Protein AF-A0A3P7CJC6-F1 (afdb_monomer_lite)

Structure (mmCIF, N/CA/C/O backbone):
data_AF-A0A3P7CJC6-F1
#
_entry.id   AF-A0A3P7CJC6-F1
#
loop_
_atom_site.group_PDB
_atom_site.id
_atom_site.type_symbol
_atom_site.label_atom_id
_atom_site.label_alt_id
_atom_site.label_comp_id
_atom_site.label_asym_id
_atom_site.label_entity_id
_atom_site.label_seq_id
_atom_site.pdbx_PDB_ins_code
_atom_site.Cartn_x
_atom_site.Cartn_y
_atom_site.Cartn_z
_atom_site.occupancy
_atom_site.B_iso_or_equiv
_atom_site.auth_seq_id
_atom_site.auth_comp_id
_atom_site.auth_asym_id
_atom_site.auth_atom_id
_atom_site.pdbx_PDB_model_num
ATOM 1 N N . MET A 1 1 ? 29.242 -14.869 0.333 1.00 46.78 1 MET A N 1
ATOM 2 C CA . MET A 1 1 ? 28.551 -15.709 1.346 1.00 46.78 1 MET A CA 1
ATOM 3 C C . MET A 1 1 ? 28.402 -15.031 2.707 1.00 46.78 1 MET A C 1
ATOM 5 O O . MET A 1 1 ? 27.298 -14.593 2.976 1.00 46.78 1 MET A O 1
ATOM 9 N N . ARG A 1 2 ? 29.434 -14.850 3.556 1.00 46.62 2 ARG A N 1
ATOM 10 C CA . ARG A 1 2 ? 29.226 -14.228 4.893 1.00 46.62 2 ARG A CA 1
ATOM 11 C C . ARG A 1 2 ? 28.837 -12.731 4.846 1.00 46.62 2 ARG A C 1
ATOM 13 O O . ARG A 1 2 ? 28.124 -12.279 5.728 1.00 46.62 2 ARG A O 1
ATOM 20 N N . ALA A 1 3 ? 29.267 -11.993 3.816 1.00 50.25 3 ALA A N 1
ATOM 21 C CA . ALA A 1 3 ? 28.930 -10.575 3.626 1.00 50.25 3 ALA A CA 1
ATOM 22 C C . ALA A 1 3 ? 27.508 -10.345 3.061 1.00 50.25 3 ALA A C 1
ATOM 24 O O . ALA A 1 3 ? 26.833 -9.400 3.472 1.00 50.25 3 ALA A O 1
ATOM 25 N N . ASP A 1 4 ? 27.035 -11.233 2.177 1.00 50.47 4 ASP A N 1
ATOM 26 C CA . ASP A 1 4 ? 25.698 -11.136 1.566 1.00 50.47 4 ASP A CA 1
ATOM 27 C C . ASP A 1 4 ? 24.590 -11.361 2.597 1.00 50.47 4 ASP A C 1
ATOM 29 O O . ASP A 1 4 ? 23.634 -10.593 2.653 1.00 50.47 4 ASP A O 1
ATOM 33 N N . GLU A 1 5 ? 24.761 -12.338 3.496 1.00 53.38 5 GLU A N 1
ATOM 34 C CA . GLU A 1 5 ? 23.791 -12.583 4.570 1.00 53.38 5 GLU A CA 1
ATOM 35 C C . GLU A 1 5 ? 23.657 -11.397 5.533 1.00 53.38 5 GLU A C 1
ATOM 37 O O . GLU A 1 5 ? 22.561 -11.100 6.008 1.00 53.38 5 GLU A O 1
ATOM 42 N N . THR A 1 6 ? 24.762 -10.720 5.860 1.00 60.53 6 THR A N 1
ATOM 43 C CA . THR A 1 6 ? 24.721 -9.524 6.714 1.00 60.53 6 THR A CA 1
ATOM 44 C C . THR A 1 6 ? 23.998 -8.368 6.036 1.00 60.53 6 THR A C 1
ATOM 46 O O . THR A 1 6 ? 23.265 -7.639 6.704 1.00 60.53 6 THR A O 1
ATOM 49 N N . PHE A 1 7 ? 24.157 -8.220 4.719 1.00 57.72 7 PHE A N 1
ATOM 50 C CA . PHE A 1 7 ? 23.474 -7.186 3.949 1.00 57.72 7 PHE A CA 1
ATOM 51 C C . PHE A 1 7 ? 21.967 -7.463 3.855 1.00 57.72 7 PHE A C 1
ATOM 53 O O . PHE A 1 7 ? 21.158 -6.586 4.154 1.00 57.72 7 PHE A O 1
ATOM 60 N N . GLU A 1 8 ? 21.574 -8.699 3.546 1.00 60.38 8 GLU A N 1
ATOM 61 C CA . GLU A 1 8 ? 20.165 -9.095 3.459 1.00 60.38 8 GLU A CA 1
ATOM 62 C C . GLU A 1 8 ? 19.439 -8.916 4.804 1.00 60.38 8 GLU A C 1
ATOM 64 O O . GLU A 1 8 ? 18.403 -8.247 4.876 1.00 60.38 8 GLU A O 1
ATOM 69 N N . LYS A 1 9 ? 20.036 -9.395 5.905 1.00 64.81 9 LYS A N 1
ATOM 70 C CA . LYS A 1 9 ? 19.494 -9.217 7.265 1.00 64.81 9 LYS A CA 1
ATOM 71 C C . LYS A 1 9 ? 19.344 -7.735 7.634 1.00 64.81 9 LYS A C 1
ATOM 73 O O . LYS A 1 9 ? 18.340 -7.357 8.241 1.00 64.81 9 LYS A O 1
ATOM 78 N N . ALA A 1 10 ? 20.292 -6.887 7.227 1.00 68.38 10 ALA A N 1
ATOM 79 C CA . ALA A 1 10 ? 20.210 -5.445 7.447 1.00 68.38 10 ALA A CA 1
ATOM 80 C C . ALA A 1 10 ? 19.045 -4.802 6.671 1.00 68.38 10 ALA A C 1
ATOM 82 O O . ALA A 1 10 ? 18.330 -3.971 7.229 1.00 68.38 10 ALA A O 1
ATOM 83 N N . THR A 1 11 ? 18.790 -5.221 5.426 1.00 72.81 11 THR A N 1
ATOM 84 C CA . THR A 1 11 ? 17.686 -4.672 4.611 1.00 72.81 11 THR A CA 1
ATOM 85 C C . THR A 1 11 ? 16.296 -5.054 5.133 1.00 72.81 11 THR A C 1
ATOM 87 O O . THR A 1 11 ? 15.391 -4.212 5.179 1.00 72.81 11 THR A O 1
ATOM 90 N N . VAL A 1 12 ? 16.117 -6.294 5.602 1.00 75.94 12 VAL A N 1
ATOM 91 C CA . VAL A 1 12 ? 14.865 -6.750 6.234 1.00 75.94 12 VAL A CA 1
ATOM 92 C C . VAL A 1 12 ? 14.603 -5.986 7.532 1.00 75.94 12 VAL A C 1
ATOM 94 O O . VAL A 1 12 ? 13.492 -5.506 7.767 1.00 75.94 12 VAL A O 1
ATOM 97 N N . LEU A 1 13 ? 15.635 -5.807 8.359 1.00 81.94 13 LEU A N 1
ATOM 98 C CA . LEU A 1 13 ? 15.514 -5.048 9.600 1.00 81.94 13 LEU A CA 1
ATOM 99 C C . LEU A 1 13 ? 15.197 -3.571 9.332 1.00 81.94 13 LEU A C 1
ATOM 101 O O . LEU A 1 13 ? 14.320 -3.004 9.986 1.00 81.94 13 LEU A O 1
ATOM 105 N N . GLN A 1 14 ? 15.865 -2.955 8.355 1.00 81.62 14 GLN A N 1
ATOM 106 C CA . GLN A 1 14 ? 15.643 -1.557 7.987 1.00 81.62 14 GLN A CA 1
ATOM 107 C C . GLN A 1 14 ? 14.217 -1.329 7.470 1.00 81.62 14 GLN A C 1
ATOM 109 O O . GLN A 1 14 ? 13.552 -0.389 7.906 1.00 81.62 14 GLN A O 1
ATOM 114 N N . SER A 1 15 ? 13.723 -2.200 6.586 1.00 79.25 15 SER A N 1
ATOM 115 C CA . SER A 1 15 ? 12.357 -2.108 6.051 1.00 79.25 15 SER A CA 1
ATOM 116 C C . SER A 1 15 ? 11.291 -2.320 7.131 1.00 79.25 15 SER A C 1
ATOM 118 O O . SER A 1 15 ? 10.359 -1.520 7.229 1.00 79.25 15 SER A O 1
ATOM 120 N N . THR A 1 16 ? 11.473 -3.316 8.003 1.00 84.56 16 THR A N 1
ATOM 121 C CA . THR A 1 16 ? 10.591 -3.560 9.159 1.00 84.56 16 THR A CA 1
ATOM 122 C C . THR A 1 16 ? 10.566 -2.346 10.090 1.00 84.56 16 THR A C 1
ATOM 124 O O . THR A 1 16 ? 9.501 -1.861 10.471 1.00 84.56 16 THR A O 1
ATOM 127 N N . THR A 1 17 ? 11.741 -1.796 10.411 1.00 87.25 17 THR A N 1
ATOM 128 C CA . THR A 1 17 ? 11.873 -0.611 11.273 1.00 87.25 17 THR A CA 1
ATOM 129 C C . THR A 1 17 ? 11.160 0.593 10.664 1.00 87.25 17 THR A C 1
ATOM 131 O O . THR A 1 17 ? 10.384 1.261 11.346 1.00 87.25 17 THR A O 1
ATOM 134 N N . ALA A 1 18 ? 11.357 0.841 9.367 1.00 85.94 18 ALA A N 1
ATOM 135 C CA . ALA A 1 18 ? 10.691 1.926 8.657 1.00 85.94 18 ALA A CA 1
ATOM 136 C C . ALA A 1 18 ? 9.160 1.780 8.704 1.00 85.94 18 ALA A C 1
ATOM 138 O O . ALA A 1 18 ? 8.455 2.748 8.994 1.00 85.94 18 ALA A O 1
ATOM 139 N N . LEU A 1 19 ? 8.634 0.568 8.499 1.00 88.50 19 LEU A N 1
ATOM 140 C CA . LEU A 1 19 ? 7.196 0.309 8.553 1.00 88.50 19 LEU A CA 1
ATOM 141 C C . LEU A 1 19 ? 6.616 0.530 9.958 1.00 88.50 19 LEU A C 1
ATOM 143 O O . LEU A 1 19 ? 5.563 1.157 10.099 1.00 88.50 19 LEU A O 1
ATOM 147 N N . VAL A 1 20 ? 7.315 0.073 11.001 1.00 90.56 20 VAL A N 1
ATOM 148 C CA . VAL A 1 20 ? 6.921 0.296 12.401 1.00 90.56 20 VAL A CA 1
ATOM 149 C C . VAL A 1 20 ? 6.918 1.788 12.742 1.00 90.56 20 VAL A C 1
ATOM 151 O O . VAL A 1 20 ? 5.964 2.260 13.360 1.00 90.56 20 VAL A O 1
ATOM 154 N N . ILE A 1 21 ? 7.913 2.556 12.284 1.00 90.88 21 ILE A N 1
ATOM 155 C CA . ILE A 1 21 ? 7.960 4.017 12.474 1.00 90.88 21 ILE A CA 1
ATOM 156 C C . ILE A 1 21 ? 6.760 4.696 11.804 1.00 90.88 21 ILE A C 1
ATOM 158 O O . ILE A 1 21 ? 6.129 5.565 12.410 1.00 90.88 21 ILE A O 1
ATOM 162 N N . LEU A 1 22 ? 6.391 4.293 10.584 1.00 91.81 22 LEU A N 1
ATOM 163 C CA . LEU A 1 22 ? 5.216 4.850 9.904 1.00 91.81 22 LEU A CA 1
ATOM 164 C C . LEU A 1 22 ? 3.915 4.530 10.644 1.00 91.81 22 LEU A C 1
ATOM 166 O O . LEU A 1 22 ? 3.050 5.397 10.786 1.00 91.81 22 LEU A O 1
ATOM 170 N N . ARG A 1 23 ? 3.785 3.313 11.178 1.00 93.19 23 ARG A N 1
ATOM 171 C CA . ARG A 1 23 ? 2.641 2.933 12.016 1.00 93.19 23 ARG A CA 1
ATOM 172 C C . ARG A 1 23 ? 2.588 3.743 13.300 1.00 93.19 23 ARG A C 1
ATOM 174 O O . ARG A 1 23 ? 1.548 4.323 13.597 1.00 93.19 23 ARG A O 1
ATOM 181 N N . ALA A 1 24 ? 3.699 3.846 14.021 1.00 92.06 24 ALA A N 1
ATOM 182 C CA . ALA A 1 24 ? 3.789 4.652 15.234 1.00 92.06 24 ALA A CA 1
ATOM 183 C C . ALA A 1 24 ? 3.442 6.124 14.958 1.00 92.06 24 ALA A C 1
ATOM 185 O O . ALA A 1 24 ? 2.703 6.742 15.720 1.00 92.06 24 ALA A O 1
ATOM 186 N N . THR A 1 25 ? 3.889 6.660 13.819 1.00 91.88 25 THR A N 1
ATOM 187 C CA . THR A 1 25 ? 3.545 8.017 13.370 1.00 91.88 25 THR A CA 1
ATOM 188 C C . THR A 1 25 ? 2.047 8.156 13.105 1.00 91.88 25 THR A C 1
ATOM 190 O O . THR A 1 25 ? 1.437 9.124 13.548 1.00 91.88 25 THR A O 1
ATOM 193 N N . SER A 1 26 ? 1.427 7.176 12.439 1.00 92.00 26 SER A N 1
ATOM 194 C CA . SER A 1 26 ? -0.028 7.137 12.242 1.00 92.00 26 SER A CA 1
ATOM 195 C C . SER A 1 26 ? -0.777 7.143 13.579 1.00 92.00 26 SER A C 1
ATOM 197 O O . SER A 1 26 ? -1.719 7.915 13.721 1.00 92.00 26 SER A O 1
ATOM 199 N N . VAL A 1 27 ? -0.329 6.380 14.584 1.00 91.31 27 VAL A N 1
ATOM 200 C CA . VAL A 1 27 ? -0.899 6.440 15.944 1.00 91.31 27 VAL A CA 1
ATOM 201 C C . VAL A 1 27 ? -0.741 7.846 16.524 1.00 91.31 27 VAL A C 1
ATOM 203 O O . VAL A 1 27 ? -1.731 8.458 16.910 1.00 91.31 27 VAL A O 1
ATOM 206 N N . GLY A 1 28 ? 0.477 8.393 16.536 1.00 89.38 28 GLY A N 1
ATOM 207 C CA . GLY A 1 28 ? 0.752 9.719 17.095 1.00 89.38 28 GLY A CA 1
ATOM 208 C C . GLY A 1 28 ? -0.092 10.830 16.461 1.00 89.38 28 GLY A C 1
ATOM 209 O O . GLY A 1 28 ? -0.612 11.686 17.172 1.00 89.38 28 GLY A O 1
ATOM 210 N N . LEU A 1 29 ? -0.298 10.785 15.143 1.00 88.50 29 LEU A N 1
ATOM 211 C CA . LEU A 1 29 ? -1.139 11.745 14.424 1.00 88.50 29 LEU A CA 1
ATOM 212 C C . LEU A 1 29 ? -2.627 11.615 14.778 1.00 88.50 29 LEU A C 1
ATOM 214 O O . LEU A 1 29 ? -3.305 12.630 14.913 1.00 88.50 29 LEU A O 1
ATOM 218 N N . GLU A 1 30 ? -3.134 10.395 14.972 1.00 86.75 30 GLU A N 1
ATOM 219 C CA . GLU A 1 30 ? -4.521 10.171 15.412 1.00 86.75 30 GLU A CA 1
ATOM 220 C C . GLU A 1 30 ? -4.732 10.601 16.873 1.00 86.75 30 GLU A C 1
ATOM 222 O O . GLU A 1 30 ? -5.797 11.101 17.221 1.00 86.75 30 GLU A O 1
ATOM 227 N N . PHE A 1 31 ? -3.708 10.485 17.721 1.00 84.75 31 PHE A N 1
ATOM 228 C CA . PHE A 1 31 ? -3.729 11.014 19.091 1.00 84.75 31 PHE A CA 1
ATOM 229 C C . PHE A 1 31 ? -3.612 12.542 19.138 1.00 84.75 31 PHE A C 1
ATOM 231 O O . PHE A 1 31 ? -4.162 13.182 20.030 1.00 84.75 31 PHE A O 1
ATOM 238 N N . ALA A 1 32 ? -2.917 13.142 18.172 1.00 83.38 32 ALA A N 1
ATOM 239 C CA . ALA A 1 32 ? -2.808 14.591 18.040 1.00 83.38 32 ALA A CA 1
ATOM 240 C C . ALA A 1 32 ? -4.047 15.236 17.386 1.00 83.38 32 ALA A C 1
ATOM 242 O O . ALA A 1 32 ? -4.153 16.469 17.359 1.00 83.38 32 ALA A O 1
ATOM 243 N N . ASN A 1 33 ? -4.983 14.441 16.849 1.00 76.31 33 ASN A N 1
ATOM 244 C CA . ASN A 1 33 ? -6.197 14.961 16.230 1.00 76.31 33 ASN A CA 1
ATOM 245 C C . ASN A 1 33 ? -7.067 15.689 17.262 1.00 76.31 33 ASN A C 1
ATOM 247 O O . ASN A 1 33 ? -7.552 15.117 18.235 1.00 76.31 33 ASN A O 1
ATOM 251 N N . LYS A 1 34 ? -7.311 16.977 17.011 1.00 67.38 34 LYS A N 1
ATOM 252 C CA . LYS A 1 34 ? -8.256 17.794 17.781 1.00 67.38 34 LYS A CA 1
ATOM 253 C C . LYS A 1 34 ? -9.659 17.658 17.193 1.00 67.38 34 LYS A C 1
ATOM 255 O O . LYS A 1 34 ? -9.815 17.450 15.996 1.00 67.38 34 LYS A O 1
ATOM 260 N N . LEU A 1 35 ? -10.697 17.906 17.992 1.00 60.50 35 LEU A N 1
ATOM 261 C CA . LEU A 1 35 ? -12.095 17.860 17.531 1.00 60.50 35 LEU A CA 1
ATOM 262 C C . LEU A 1 35 ? -12.378 18.771 16.307 1.00 60.50 35 LEU A C 1
ATOM 264 O O . LEU A 1 35 ? -13.292 18.507 15.520 1.00 60.50 35 LEU A O 1
ATOM 268 N N . SER A 1 36 ? -11.594 19.841 16.129 1.00 55.53 36 SER A N 1
ATOM 269 C CA . SER A 1 36 ? -11.679 20.781 15.002 1.00 55.53 36 SER A CA 1
ATOM 270 C C . SER A 1 36 ? -10.924 20.341 13.736 1.00 55.53 36 SER A C 1
ATOM 272 O O . SER A 1 36 ? -11.084 20.965 12.690 1.00 55.53 36 SER A O 1
ATOM 274 N N . SER A 1 37 ? -10.119 19.271 13.767 1.00 56.91 37 SER A N 1
ATOM 275 C CA . SER A 1 37 ? -9.316 18.858 12.612 1.00 56.91 37 SER A CA 1
ATOM 276 C C . SER A 1 37 ? -10.155 18.062 11.591 1.00 56.91 37 SER A C 1
ATOM 278 O O . SER A 1 37 ? -10.708 17.011 11.889 1.00 56.91 37 SER A O 1
ATOM 280 N N . LEU A 1 38 ? -10.254 18.550 10.348 1.00 62.25 38 LEU A N 1
ATOM 281 C CA . LEU A 1 38 ? -10.828 17.815 9.201 1.00 62.25 38 LEU A CA 1
ATOM 282 C C . LEU A 1 38 ? -9.724 17.398 8.220 1.00 62.25 38 LEU A C 1
ATOM 284 O O . LEU A 1 38 ? -8.821 18.193 8.031 1.00 62.25 38 LEU A O 1
ATOM 288 N N . PRO A 1 39 ? -9.763 16.237 7.553 1.00 55.97 39 PRO A N 1
ATOM 289 C CA . PRO A 1 39 ? -10.746 15.180 7.725 1.00 55.97 39 PRO A CA 1
ATOM 290 C C . PRO A 1 39 ? -10.553 14.446 9.056 1.00 55.97 39 PRO A C 1
ATOM 292 O O . PRO A 1 39 ? -9.428 14.218 9.491 1.00 55.97 39 PRO A O 1
ATOM 295 N N . ARG A 1 40 ? -11.674 14.086 9.683 1.00 63.91 40 ARG A N 1
ATOM 296 C CA . ARG A 1 40 ? -11.704 13.300 10.915 1.00 63.91 40 ARG A CA 1
ATOM 297 C C . ARG A 1 40 ? -11.648 11.815 10.563 1.00 63.91 40 ARG A C 1
ATOM 299 O O . ARG A 1 40 ? -12.490 11.332 9.803 1.00 63.91 40 ARG A O 1
ATOM 306 N N . THR A 1 41 ? -10.672 11.106 11.108 1.00 73.38 41 THR A N 1
ATOM 307 C CA . THR A 1 41 ? -10.503 9.656 10.965 1.00 73.38 41 THR A CA 1
ATOM 308 C C . THR A 1 41 ? -10.911 8.989 12.277 1.00 73.38 41 THR A C 1
ATOM 310 O O . THR A 1 41 ? -12.047 8.514 12.398 1.00 73.38 41 THR A O 1
ATOM 313 N N . VAL A 1 42 ? -10.054 9.062 13.296 1.00 79.88 42 VAL A N 1
ATOM 314 C CA . VAL A 1 42 ? -10.311 8.597 14.663 1.00 79.88 42 VAL A CA 1
ATOM 315 C C . VAL A 1 42 ? -9.959 9.709 15.654 1.00 79.88 42 VAL A C 1
ATOM 317 O O . VAL A 1 42 ? -9.069 10.520 15.405 1.00 79.88 42 VAL A O 1
ATOM 320 N N . ILE A 1 43 ? -10.698 9.773 16.762 1.00 79.19 43 ILE A N 1
ATOM 321 C CA . ILE A 1 43 ? -10.474 10.719 17.855 1.00 79.19 43 ILE A CA 1
ATOM 322 C C . ILE A 1 43 ? -10.075 9.910 19.079 1.00 79.19 43 ILE A C 1
ATOM 324 O O . ILE A 1 43 ? -10.804 9.007 19.491 1.00 79.19 43 ILE A O 1
ATOM 328 N N . VAL A 1 44 ? -8.922 10.234 19.656 1.00 80.31 44 VAL A N 1
ATOM 329 C CA . VAL A 1 44 ? -8.468 9.610 20.897 1.00 80.31 44 VAL A CA 1
ATOM 330 C C . VAL A 1 44 ? -8.523 10.641 22.013 1.00 80.31 44 VAL A C 1
ATOM 332 O O . VAL A 1 44 ? -7.800 11.631 21.984 1.00 80.31 44 VAL A O 1
ATOM 335 N N . SER A 1 45 ? -9.412 10.434 22.984 1.00 76.81 45 SER A N 1
ATOM 336 C CA . SER A 1 45 ? -9.638 11.399 24.066 1.00 76.81 45 SER A CA 1
ATOM 337 C C . SER A 1 45 ? -8.529 11.369 25.118 1.00 76.81 45 SER A C 1
ATOM 339 O O . SER A 1 45 ? -8.139 12.418 25.627 1.00 76.81 45 SER A O 1
ATOM 341 N N . GLN A 1 46 ? -8.023 10.175 25.443 1.00 80.62 46 GLN A N 1
ATOM 342 C CA . GLN A 1 46 ? -6.975 9.945 26.440 1.00 80.62 46 GLN A CA 1
ATOM 343 C C . GLN A 1 46 ? -6.151 8.691 26.108 1.00 80.62 46 GLN A C 1
ATOM 345 O O . GLN A 1 46 ? -6.678 7.699 25.584 1.00 80.62 46 GLN A O 1
ATOM 350 N N . LEU A 1 47 ? -4.861 8.713 26.464 1.00 81.75 47 LEU A N 1
ATOM 351 C CA . LEU A 1 47 ? -3.995 7.535 26.405 1.00 81.75 47 LEU A CA 1
ATOM 352 C C . LEU A 1 47 ? -4.296 6.621 27.597 1.00 81.75 47 LEU A C 1
ATOM 354 O O . LEU A 1 47 ? -3.960 6.925 28.736 1.00 81.75 47 LEU A O 1
ATOM 358 N N . THR A 1 48 ? -4.936 5.493 27.314 1.00 87.50 48 THR A N 1
ATOM 359 C CA . THR A 1 48 ? -5.232 4.431 28.283 1.00 87.50 48 THR A CA 1
ATOM 360 C C . THR A 1 48 ? -4.300 3.243 28.052 1.00 87.50 48 THR A C 1
ATOM 362 O O . THR A 1 48 ? -3.799 3.064 26.941 1.00 87.50 48 THR A O 1
ATOM 365 N N . LEU A 1 49 ? -4.097 2.383 29.059 1.00 87.44 49 LEU A N 1
ATOM 366 C CA . LEU A 1 49 ? -3.315 1.145 28.896 1.00 87.44 49 LEU A CA 1
ATOM 367 C C . LEU A 1 49 ? -3.862 0.277 27.751 1.00 87.44 49 LEU A C 1
ATOM 369 O O . LEU A 1 49 ? -3.101 -0.237 26.937 1.00 87.44 49 LEU A O 1
ATOM 373 N N . LEU A 1 50 ? -5.191 0.171 27.652 1.00 86.88 50 LEU A N 1
ATOM 374 C CA . LEU A 1 50 ? -5.857 -0.559 26.575 1.00 86.88 50 LEU A CA 1
ATOM 375 C C . LEU A 1 50 ? -5.627 0.100 25.204 1.00 86.88 50 LEU A C 1
ATOM 377 O O . LEU A 1 50 ? -5.440 -0.597 24.213 1.00 86.88 50 LEU A O 1
ATOM 381 N N . GLY A 1 51 ? -5.583 1.436 25.144 1.00 86.81 51 GLY A N 1
ATOM 382 C CA . GLY A 1 51 ? -5.218 2.172 23.931 1.00 86.81 51 GLY A CA 1
ATOM 383 C C . GLY A 1 51 ? -3.755 1.966 23.522 1.00 86.81 51 GLY A C 1
ATOM 384 O O . GLY A 1 51 ? -3.470 1.811 22.336 1.00 86.81 51 GLY A O 1
ATOM 385 N N . LEU A 1 52 ? -2.833 1.902 24.489 1.00 89.19 52 LEU A N 1
ATOM 386 C CA . LEU A 1 52 ? -1.427 1.581 24.233 1.00 89.19 52 LEU A CA 1
ATOM 387 C C . LEU A 1 52 ? -1.272 0.148 23.713 1.00 89.19 52 LEU A C 1
ATOM 389 O O . LEU A 1 52 ? -0.567 -0.074 22.731 1.00 89.19 52 LEU A O 1
ATOM 393 N N . LEU A 1 53 ? -1.970 -0.814 24.323 1.00 90.88 53 LEU A N 1
ATOM 394 C CA . LEU A 1 53 ? -1.982 -2.198 23.856 1.00 90.88 53 LEU A CA 1
ATOM 395 C C . LEU A 1 53 ? -2.527 -2.299 22.424 1.00 90.88 53 LEU A C 1
ATOM 397 O O . LEU A 1 53 ? -1.945 -2.999 21.600 1.00 90.88 53 LEU A O 1
ATOM 401 N N . GLU A 1 54 ? -3.588 -1.555 22.101 1.00 91.50 54 GLU A N 1
ATOM 402 C CA . GLU A 1 54 ? -4.140 -1.497 20.743 1.00 91.50 54 GLU A CA 1
ATOM 403 C C . GLU A 1 54 ? -3.110 -0.967 19.732 1.00 91.50 54 GLU A C 1
ATOM 405 O O . GLU A 1 54 ? -2.946 -1.542 18.654 1.00 91.50 54 GLU A O 1
ATOM 410 N N . ALA A 1 55 ? -2.368 0.084 20.095 1.00 91.94 55 ALA A N 1
ATOM 411 C CA . ALA A 1 55 ? -1.292 0.629 19.272 1.00 91.94 55 ALA A CA 1
ATOM 412 C C . ALA A 1 55 ? -0.145 -0.377 19.074 1.00 91.94 55 ALA A C 1
ATOM 414 O O . ALA A 1 55 ? 0.368 -0.504 17.961 1.00 91.94 55 ALA A O 1
ATOM 415 N N . VAL A 1 56 ? 0.223 -1.133 20.115 1.00 92.31 56 VAL A N 1
ATOM 416 C CA . VAL A 1 56 ? 1.236 -2.198 20.029 1.00 92.31 56 VAL A CA 1
ATOM 417 C C . VAL A 1 56 ? 0.758 -3.330 19.121 1.00 92.31 56 VAL A C 1
ATOM 419 O O . VAL A 1 56 ? 1.504 -3.737 18.231 1.00 92.31 56 VAL A O 1
ATOM 422 N N . CYS A 1 57 ? -0.482 -3.806 19.274 1.00 92.69 57 CYS A N 1
ATOM 423 C CA . CYS A 1 57 ? -1.062 -4.837 18.405 1.00 92.69 57 CYS A CA 1
ATOM 424 C C . CYS A 1 57 ? -1.104 -4.403 16.934 1.00 92.69 57 CYS A C 1
ATOM 426 O O . CYS A 1 57 ? -0.825 -5.205 16.045 1.00 92.69 57 CYS A O 1
ATOM 428 N N . TYR A 1 58 ? -1.420 -3.135 16.674 1.00 94.38 58 TYR A N 1
ATOM 429 C CA . TYR A 1 58 ? -1.383 -2.554 15.336 1.00 94.38 58 TYR A CA 1
ATOM 430 C C . TYR A 1 58 ? 0.046 -2.475 14.772 1.00 94.38 58 TYR A C 1
ATOM 432 O O . TYR A 1 58 ? 0.306 -2.915 13.647 1.00 94.38 58 TYR A O 1
ATOM 440 N N . ALA A 1 59 ? 0.998 -1.956 15.552 1.00 92.31 59 ALA A N 1
ATOM 441 C CA . ALA A 1 59 ? 2.394 -1.833 15.134 1.00 92.31 59 ALA A CA 1
ATOM 442 C C . ALA A 1 59 ? 3.029 -3.201 14.841 1.00 92.31 59 ALA A C 1
ATOM 444 O O . ALA A 1 59 ? 3.772 -3.338 13.872 1.00 92.31 59 ALA A O 1
ATOM 445 N N . THR A 1 60 ? 2.672 -4.219 15.627 1.00 91.56 60 THR A N 1
ATOM 446 C CA . THR A 1 60 ? 3.214 -5.584 15.544 1.00 91.56 60 THR A CA 1
ATOM 447 C C . THR A 1 60 ? 2.322 -6.557 14.772 1.00 91.56 60 THR A C 1
ATOM 449 O O . THR A 1 60 ? 2.513 -7.767 14.863 1.00 91.56 60 THR A O 1
ATOM 452 N N . TYR A 1 61 ? 1.343 -6.059 14.003 1.00 93.25 61 TYR A N 1
ATOM 453 C CA . TYR A 1 61 ? 0.364 -6.912 13.331 1.00 93.25 61 TYR A CA 1
ATOM 454 C C . TYR A 1 61 ? 1.039 -7.928 12.383 1.00 93.25 61 TYR A C 1
ATOM 456 O O . TYR A 1 61 ? 1.527 -7.514 11.323 1.00 93.25 61 TYR A O 1
ATOM 464 N N . PRO A 1 62 ? 1.032 -9.243 12.702 1.00 92.00 62 PRO A N 1
ATOM 465 C CA . PRO A 1 62 ? 1.938 -10.207 12.076 1.00 92.00 62 PRO A CA 1
ATOM 466 C C . PRO A 1 62 ? 1.847 -10.297 10.550 1.00 92.00 62 PRO A C 1
ATOM 468 O O . PRO A 1 62 ? 2.900 -10.280 9.913 1.00 92.00 62 PRO A O 1
ATOM 471 N N . PRO A 1 63 ? 0.647 -10.317 9.924 1.00 92.94 63 PRO A N 1
ATOM 472 C CA . PRO A 1 63 ? 0.536 -10.443 8.472 1.00 92.94 63 PRO A CA 1
ATOM 473 C C . PRO A 1 63 ? 1.285 -9.372 7.689 1.00 92.94 63 PRO A C 1
ATOM 475 O O . PRO A 1 63 ? 1.666 -9.619 6.559 1.00 92.94 63 PRO A O 1
ATOM 478 N N . THR A 1 64 ? 1.494 -8.194 8.271 1.00 91.50 64 THR A N 1
ATOM 479 C CA . THR A 1 64 ? 2.132 -7.051 7.602 1.00 91.50 64 THR A CA 1
ATOM 480 C C . THR A 1 64 ? 3.311 -6.516 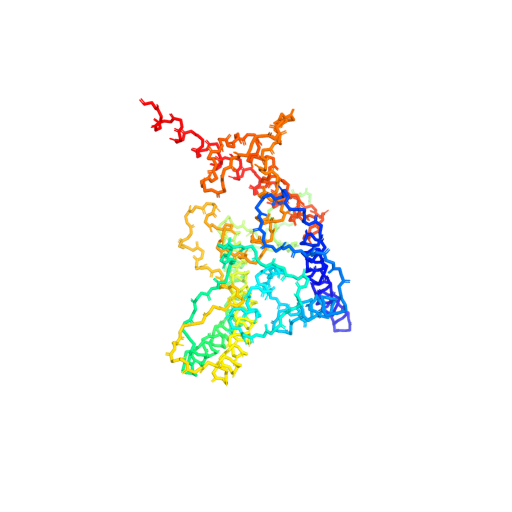8.418 1.00 91.50 64 THR A C 1
ATOM 482 O O . THR A 1 64 ? 3.664 -5.355 8.263 1.00 91.50 64 THR A O 1
ATOM 485 N N . PHE A 1 65 ? 3.870 -7.306 9.342 1.00 89.19 65 PHE A N 1
ATOM 486 C CA . PHE A 1 65 ? 4.895 -6.828 10.274 1.00 89.19 65 PHE A CA 1
ATOM 487 C C . PHE A 1 65 ? 6.249 -6.617 9.588 1.00 89.19 65 PHE A C 1
ATOM 489 O O . PHE A 1 65 ? 6.763 -5.504 9.592 1.00 89.19 65 PHE A O 1
ATOM 496 N N . CYS A 1 66 ? 6.803 -7.668 8.975 1.00 81.31 66 CYS A N 1
ATOM 497 C CA . CYS A 1 66 ? 8.107 -7.591 8.311 1.00 81.31 66 CYS A CA 1
ATOM 498 C C . CYS A 1 66 ? 8.007 -6.906 6.944 1.00 81.31 66 CYS A C 1
ATOM 500 O O . CYS A 1 66 ? 8.815 -6.054 6.589 1.00 81.31 66 CYS A O 1
ATOM 502 N N . PHE A 1 67 ? 6.990 -7.289 6.170 1.00 77.31 67 PHE A N 1
ATOM 503 C CA . PHE A 1 67 ? 6.772 -6.821 4.807 1.00 77.31 67 PHE A CA 1
ATOM 504 C C . PHE A 1 67 ? 5.272 -6.757 4.546 1.00 77.31 67 PHE A C 1
ATOM 506 O O . PHE A 1 67 ? 4.512 -7.600 5.028 1.00 77.31 67 PHE A O 1
ATOM 513 N N . GLY A 1 68 ? 4.842 -5.772 3.768 1.00 84.38 68 GLY A N 1
ATOM 514 C CA . GLY A 1 68 ? 3.459 -5.661 3.337 1.00 84.38 68 GLY A CA 1
ATOM 515 C C . GLY A 1 68 ? 2.975 -4.223 3.247 1.00 84.38 68 GLY A C 1
ATOM 516 O O . GLY A 1 68 ? 3.703 -3.288 3.584 1.00 84.38 68 GLY A O 1
ATOM 517 N N . PRO A 1 69 ? 1.734 -4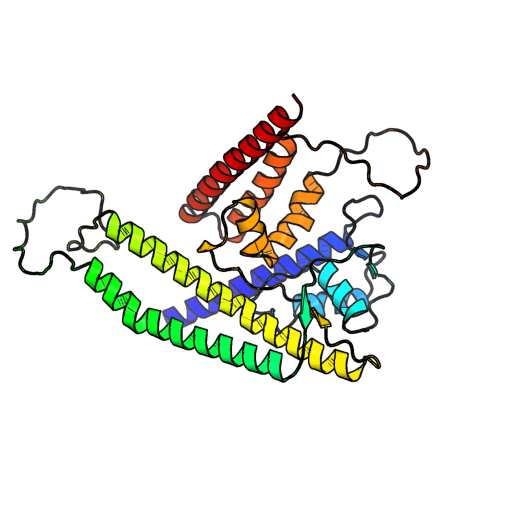.034 2.785 1.00 90.81 69 PRO A N 1
ATOM 518 C CA . PRO A 1 69 ? 1.146 -2.713 2.693 1.00 90.81 69 PRO A CA 1
ATOM 519 C C . PRO A 1 69 ? 1.044 -2.039 4.052 1.00 90.81 69 PRO A C 1
ATOM 521 O O . PRO A 1 69 ? 0.662 -2.643 5.059 1.00 90.81 69 PRO A O 1
ATOM 524 N N . LEU A 1 70 ? 1.302 -0.738 4.039 1.00 92.31 70 LEU A N 1
ATOM 525 C CA . LEU A 1 70 ? 0.961 0.129 5.146 1.00 92.31 70 LEU A CA 1
ATOM 526 C C . LEU A 1 70 ? -0.563 0.203 5.290 1.00 92.31 70 LEU A C 1
ATOM 528 O O . LEU A 1 70 ? -1.302 0.360 4.320 1.00 92.31 70 LEU A O 1
ATOM 532 N N . VAL A 1 71 ? -1.025 0.095 6.524 1.00 92.81 71 VAL A N 1
ATOM 533 C CA . VAL A 1 71 ? -2.426 0.241 6.916 1.00 92.81 71 VAL A CA 1
ATOM 534 C C . VAL A 1 71 ? -2.467 1.395 7.902 1.00 92.81 71 VAL A C 1
ATOM 536 O O . VAL A 1 71 ? -1.526 1.524 8.675 1.00 92.81 71 VAL A O 1
ATOM 539 N N . SER A 1 72 ? -3.493 2.246 7.876 1.00 92.38 72 SER A N 1
ATOM 540 C CA . SER A 1 72 ? -3.612 3.332 8.853 1.00 92.38 72 SER A CA 1
ATOM 541 C C . SER A 1 72 ? -4.152 2.829 10.193 1.00 92.38 72 SER A C 1
ATOM 543 O O . SER A 1 72 ? -4.924 1.867 10.253 1.00 92.38 72 SER A O 1
ATOM 545 N N . PHE A 1 73 ? -3.811 3.521 11.280 1.00 93.12 73 PHE A N 1
ATOM 546 C CA . PHE A 1 73 ? -4.344 3.202 12.605 1.00 93.12 73 PHE A CA 1
ATOM 547 C C . PHE A 1 73 ? -5.871 3.371 12.661 1.00 93.12 73 PHE A C 1
ATOM 549 O O . PHE A 1 73 ? -6.574 2.608 13.320 1.00 93.12 73 PHE A O 1
ATOM 556 N N . SER A 1 74 ? -6.413 4.324 11.903 1.00 91.06 74 SER A N 1
ATOM 557 C CA . SER A 1 74 ? -7.857 4.516 11.786 1.00 91.06 74 SER A CA 1
ATOM 558 C C . SER A 1 74 ? -8.574 3.358 11.091 1.00 91.06 74 SER A C 1
ATOM 560 O O . SER A 1 74 ? -9.624 2.923 11.571 1.00 91.06 74 SER A O 1
ATOM 562 N N . ASP A 1 75 ? -8.001 2.813 10.014 1.00 92.88 75 ASP A N 1
ATOM 563 C CA . ASP A 1 75 ? -8.533 1.625 9.337 1.00 92.88 75 ASP A CA 1
ATOM 564 C C . ASP A 1 75 ? -8.418 0.383 10.235 1.00 92.88 75 ASP A C 1
ATOM 566 O O . ASP A 1 75 ? -9.350 -0.421 10.291 1.00 92.88 75 ASP A O 1
ATOM 570 N N . TRP A 1 76 ? -7.336 0.269 11.012 1.00 94.00 76 TRP A N 1
ATOM 571 C CA . TRP A 1 76 ? -7.159 -0.774 12.026 1.00 94.00 76 TRP A CA 1
ATOM 572 C C . TRP A 1 76 ? -8.260 -0.757 13.094 1.00 94.00 76 TRP A C 1
ATOM 574 O O . TRP A 1 76 ? -8.945 -1.766 13.290 1.00 94.00 76 TRP A O 1
ATOM 584 N N . CYS A 1 77 ? -8.486 0.389 13.745 1.00 92.75 77 CYS A N 1
ATOM 585 C CA . CYS A 1 77 ? -9.526 0.545 14.768 1.00 92.75 77 CYS A CA 1
ATOM 586 C C . CYS A 1 77 ? -10.923 0.258 14.200 1.00 92.75 77 CYS A C 1
ATOM 588 O O . CYS A 1 77 ? -11.740 -0.422 14.829 1.00 92.75 77 CYS A O 1
ATOM 590 N N . LEU A 1 78 ? -11.186 0.735 12.980 1.00 91.69 78 LEU A N 1
ATOM 591 C CA . LEU A 1 78 ? -12.431 0.486 12.264 1.00 91.69 78 LEU A CA 1
ATOM 592 C C . LEU A 1 78 ? -12.656 -1.000 11.983 1.00 91.69 78 LEU A C 1
ATOM 594 O O . LEU A 1 78 ? -13.748 -1.514 12.234 1.00 91.69 78 LEU A O 1
ATOM 598 N N . TRP A 1 79 ? -11.630 -1.686 11.494 1.00 92.81 79 TRP A N 1
ATOM 599 C CA . TRP A 1 79 ? -11.667 -3.111 11.189 1.00 92.81 79 TRP A CA 1
ATOM 600 C C . TRP A 1 79 ? -11.845 -3.974 12.444 1.00 92.81 79 TRP A C 1
ATOM 602 O O . TRP A 1 79 ? -12.710 -4.853 12.465 1.00 92.81 79 TRP A O 1
ATOM 612 N N . ARG A 1 80 ? -11.109 -3.687 13.524 1.00 91.88 80 ARG A N 1
ATOM 613 C CA . ARG A 1 80 ? -11.244 -4.379 14.819 1.00 91.88 80 ARG A CA 1
ATOM 614 C C . ARG A 1 80 ? -12.662 -4.261 15.379 1.00 91.88 80 ARG A C 1
ATOM 616 O O . ARG A 1 80 ? -13.272 -5.281 15.706 1.00 91.88 80 ARG A O 1
ATOM 623 N N . LYS A 1 81 ? -13.204 -3.038 15.419 1.00 89.75 81 LYS A N 1
ATOM 624 C CA . LYS A 1 81 ? -14.533 -2.759 15.985 1.00 89.75 81 LYS A CA 1
ATOM 625 C C . LYS A 1 81 ? -15.670 -3.287 15.111 1.00 89.75 81 LYS A C 1
ATOM 627 O O . LYS A 1 81 ? -16.574 -3.937 15.622 1.00 89.75 81 LYS A O 1
ATOM 632 N N . ARG A 1 82 ? -15.661 -2.996 13.802 1.00 87.75 82 ARG A N 1
ATOM 633 C CA . ARG A 1 82 ? -16.798 -3.305 12.910 1.00 87.75 82 ARG A CA 1
ATOM 634 C C . ARG A 1 82 ? -16.705 -4.675 12.246 1.00 87.75 82 ARG A C 1
ATOM 636 O O . ARG A 1 82 ? -17.731 -5.332 12.121 1.00 87.75 82 ARG A O 1
ATOM 643 N N . THR A 1 83 ? -15.520 -5.105 11.808 1.00 86.94 83 THR A N 1
ATOM 644 C CA . THR A 1 83 ? -15.369 -6.387 11.094 1.00 86.94 83 THR A CA 1
ATOM 645 C C . THR A 1 83 ? -15.174 -7.547 12.062 1.00 86.94 83 THR A C 1
ATOM 647 O O . THR A 1 83 ? -15.851 -8.562 11.941 1.00 86.94 83 THR A O 1
ATOM 650 N N . LEU A 1 84 ? -14.251 -7.418 13.021 1.00 87.19 84 LEU A N 1
ATOM 651 C CA . LEU A 1 84 ? -13.946 -8.506 13.959 1.00 87.19 84 LEU A CA 1
ATOM 652 C C . LEU A 1 84 ? -14.836 -8.523 15.208 1.00 87.19 84 LEU A C 1
ATOM 654 O O . LEU A 1 84 ? -14.737 -9.476 15.992 1.00 87.19 84 LEU A O 1
ATOM 658 N N . GLN A 1 85 ? -15.661 -7.485 15.389 1.00 85.94 85 GLN A N 1
ATOM 659 C CA . GLN A 1 85 ? -16.524 -7.279 16.557 1.00 85.94 85 GLN A CA 1
ATOM 660 C C . GLN A 1 85 ? -15.750 -7.425 17.877 1.00 85.94 85 GLN A C 1
ATOM 662 O O . GLN A 1 85 ? -16.219 -8.043 18.829 1.00 85.94 85 GLN A O 1
ATOM 667 N N . VAL A 1 86 ? -14.519 -6.905 17.909 1.00 86.44 86 VAL A N 1
ATOM 668 C CA . VAL A 1 86 ? -13.696 -6.860 19.120 1.00 86.44 86 VAL A CA 1
ATOM 669 C C . VAL A 1 86 ? -13.894 -5.513 19.790 1.00 86.44 86 VAL A C 1
ATOM 671 O O . VAL A 1 86 ? -13.880 -4.473 19.127 1.00 86.44 86 VAL A O 1
ATOM 674 N N . GLU A 1 87 ? -14.059 -5.538 21.107 1.00 84.25 87 GLU A N 1
ATOM 675 C CA . GLU A 1 87 ? -14.093 -4.328 21.911 1.00 84.25 87 GLU A CA 1
ATOM 676 C C . GLU A 1 87 ? -12.740 -3.607 21.824 1.00 84.25 87 GLU A C 1
ATOM 678 O O . GLU A 1 87 ? -11.682 -4.188 22.071 1.00 84.25 87 GLU A O 1
ATOM 683 N N . ILE A 1 88 ? -12.785 -2.343 21.408 1.00 86.31 88 ILE A N 1
ATOM 684 C CA . ILE A 1 88 ? -11.634 -1.436 21.403 1.00 86.31 88 ILE A CA 1
ATOM 685 C C . ILE A 1 88 ? -11.770 -0.469 22.578 1.00 86.31 88 ILE A C 1
ATOM 687 O O . ILE A 1 88 ? -12.873 -0.274 23.086 1.00 86.31 88 ILE A O 1
ATOM 691 N N . SER A 1 89 ? -10.667 0.163 22.985 1.00 85.50 89 SER A N 1
ATOM 692 C CA . SER A 1 89 ? -10.688 1.115 24.100 1.00 85.50 89 SER A CA 1
ATOM 693 C C . SER A 1 89 ? -11.770 2.183 23.932 1.00 85.50 89 SER A C 1
ATOM 695 O O . SER A 1 89 ? -11.872 2.809 22.876 1.00 85.50 89 SER A O 1
ATOM 697 N N . ALA A 1 90 ? -12.541 2.430 24.995 1.00 82.81 90 ALA A N 1
ATOM 698 C CA . ALA A 1 90 ? -13.578 3.461 25.025 1.00 82.81 90 ALA A CA 1
ATOM 699 C C . ALA A 1 90 ? -13.019 4.877 24.791 1.00 82.81 90 ALA A C 1
ATOM 701 O O . ALA A 1 90 ? -13.763 5.771 24.396 1.00 82.81 90 ALA A O 1
ATOM 702 N N . SER A 1 91 ? -11.708 5.081 24.987 1.00 82.50 91 SER A N 1
ATOM 703 C CA . SER A 1 91 ? -11.046 6.351 24.674 1.00 82.50 91 SER A CA 1
ATOM 704 C C . SER A 1 91 ? -10.840 6.589 23.174 1.00 82.50 91 SER A C 1
ATOM 706 O O . SER A 1 91 ? -10.424 7.682 22.796 1.00 82.50 91 SER A O 1
ATOM 708 N N . ILE A 1 92 ? -11.127 5.595 22.324 1.00 85.88 92 ILE A N 1
ATOM 709 C CA . ILE A 1 92 ? -10.998 5.657 20.867 1.00 85.88 92 ILE A CA 1
ATOM 710 C C . ILE A 1 92 ? -12.394 5.752 20.241 1.00 85.88 92 ILE A C 1
ATOM 712 O O . ILE A 1 92 ? -13.136 4.768 20.142 1.00 85.88 92 ILE A O 1
ATOM 716 N N . GLU A 1 93 ? -12.737 6.938 19.749 1.00 86.44 93 GLU A N 1
ATOM 717 C CA . GLU A 1 93 ? -13.985 7.190 19.040 1.00 86.44 93 GLU A CA 1
ATOM 718 C C . GLU A 1 93 ? -13.754 7.225 17.524 1.00 86.44 93 GLU A C 1
ATOM 720 O O . GLU A 1 93 ? -12.908 7.952 17.001 1.00 86.44 93 GLU A O 1
ATOM 725 N N . ILE A 1 94 ? -14.530 6.428 16.788 1.00 85.62 94 ILE A N 1
ATOM 726 C CA . ILE A 1 94 ? -14.499 6.424 15.324 1.00 85.62 94 ILE A CA 1
ATOM 727 C C . ILE A 1 94 ? -15.513 7.439 14.823 1.00 85.62 94 ILE A C 1
ATOM 729 O O . ILE A 1 94 ? -16.704 7.309 15.104 1.00 85.62 94 ILE A O 1
ATOM 733 N N . THR A 1 95 ? -15.049 8.384 14.008 1.00 82.69 95 THR A N 1
ATOM 734 C CA . THR A 1 95 ? -15.897 9.435 13.442 1.00 82.69 95 THR A CA 1
ATOM 735 C C . THR A 1 95 ? -17.131 8.845 12.736 1.00 82.69 95 THR A C 1
ATOM 737 O O . THR A 1 95 ? -16.989 7.948 11.890 1.00 82.69 95 THR A O 1
ATOM 740 N N . PRO A 1 96 ? -18.346 9.357 13.012 1.00 78.62 96 PRO A N 1
ATOM 741 C CA . PRO A 1 96 ? -19.549 8.967 12.286 1.00 78.62 96 PRO A CA 1
ATOM 742 C C . PRO A 1 96 ? -19.373 9.131 10.769 1.00 78.62 96 PRO A C 1
ATOM 744 O O . PRO A 1 96 ? -18.881 10.149 10.291 1.00 78.62 96 PRO A O 1
ATOM 747 N N . GLY A 1 97 ? -19.748 8.109 9.997 1.00 75.19 97 GLY A N 1
ATOM 748 C CA . GLY A 1 97 ? -19.621 8.117 8.534 1.00 75.19 97 GLY A CA 1
ATOM 749 C C . GLY A 1 97 ? -18.224 7.797 7.984 1.00 75.19 97 GLY A C 1
ATOM 750 O O . GLY A 1 97 ? -18.098 7.578 6.778 1.00 75.19 97 GLY A O 1
ATOM 751 N N . PHE A 1 98 ? -17.188 7.678 8.825 1.00 81.94 98 PHE A N 1
ATOM 752 C CA . PHE A 1 98 ? -15.890 7.177 8.375 1.00 81.94 98 PHE A CA 1
ATOM 753 C C . PHE A 1 98 ? -16.019 5.709 7.938 1.00 81.94 98 PHE A C 1
ATOM 755 O O . PHE A 1 98 ? -16.420 4.831 8.716 1.00 81.94 98 PHE A O 1
ATOM 762 N N . LYS A 1 99 ? -15.726 5.459 6.657 1.00 78.69 99 LYS A N 1
ATOM 763 C CA . LYS A 1 99 ? -15.724 4.122 6.037 1.00 78.69 99 LYS A CA 1
ATOM 764 C C . LYS A 1 99 ? -14.320 3.532 5.897 1.00 78.69 99 LYS A C 1
ATOM 766 O O . LYS A 1 99 ? -14.205 2.347 5.599 1.00 78.69 99 LYS A O 1
ATOM 771 N N . GLY A 1 100 ? -13.288 4.340 6.137 1.00 83.31 100 GLY A N 1
ATOM 772 C CA . GLY A 1 100 ? -11.908 3.922 5.960 1.00 83.31 100 GLY A CA 1
ATOM 773 C C . GLY A 1 100 ? -11.557 3.551 4.525 1.00 83.31 100 GLY A C 1
ATOM 774 O O . GLY A 1 100 ? -12.295 3.853 3.582 1.00 83.31 100 GLY A O 1
ATOM 775 N N . SER A 1 101 ? -10.416 2.887 4.379 1.00 87.62 101 SER A N 1
ATOM 776 C CA . SER A 1 101 ? -9.918 2.340 3.111 1.00 87.62 101 SER A CA 1
ATOM 777 C C . SER A 1 101 ? -10.018 0.807 3.067 1.00 87.62 101 SER A C 1
ATOM 779 O O . SER A 1 101 ? -9.299 0.156 2.307 1.00 87.62 101 SER A O 1
ATOM 781 N N . LEU A 1 102 ? -10.908 0.228 3.884 1.00 91.31 102 LEU A N 1
ATOM 782 C CA . LEU A 1 102 ? -11.131 -1.216 3.969 1.00 91.31 102 LEU A CA 1
ATOM 783 C C . LEU A 1 102 ? -11.680 -1.769 2.652 1.00 91.31 102 LEU A C 1
ATOM 785 O O . LEU A 1 102 ? -12.513 -1.144 1.993 1.00 91.31 102 LEU A O 1
ATOM 789 N N . THR A 1 103 ? -11.229 -2.966 2.280 1.00 90.88 103 THR A N 1
ATOM 790 C CA . THR A 1 103 ? -11.598 -3.582 1.001 1.00 90.88 103 THR A CA 1
ATOM 791 C C . THR A 1 103 ? -12.665 -4.655 1.216 1.00 90.88 103 THR A C 1
ATOM 793 O O . THR A 1 103 ? -12.377 -5.654 1.875 1.00 90.88 103 THR A O 1
ATOM 796 N N . PRO A 1 104 ? -13.888 -4.505 0.678 1.00 91.75 104 PRO A N 1
ATOM 797 C CA . PRO A 1 104 ? -14.900 -5.549 0.772 1.00 91.75 104 PRO A CA 1
ATOM 798 C C . PRO A 1 104 ? -14.508 -6.734 -0.118 1.00 91.75 104 PRO A C 1
ATOM 800 O O . PRO A 1 104 ? -14.304 -6.570 -1.322 1.00 91.75 104 PRO A O 1
ATOM 803 N N . ARG A 1 105 ? -14.409 -7.937 0.457 1.00 91.00 105 ARG A N 1
ATOM 804 C CA . ARG A 1 105 ? -14.082 -9.162 -0.286 1.00 91.00 105 ARG A CA 1
ATOM 805 C C . ARG A 1 105 ? -14.972 -10.336 0.119 1.00 91.00 105 ARG A C 1
ATOM 807 O O . ARG A 1 105 ? -15.249 -10.505 1.307 1.00 91.00 105 ARG A O 1
ATOM 814 N N . PRO A 1 106 ? -15.379 -11.190 -0.839 1.00 89.88 106 PRO A N 1
ATOM 815 C CA . PRO A 1 106 ? -16.034 -12.451 -0.530 1.00 89.88 106 PRO A CA 1
ATOM 816 C C . PRO A 1 106 ? -15.021 -13.466 0.026 1.00 89.88 106 PRO A C 1
ATOM 818 O O . PRO A 1 106 ? -14.075 -13.872 -0.662 1.00 89.88 106 PRO A O 1
ATOM 821 N N . LEU A 1 107 ? -15.216 -13.901 1.271 1.00 89.94 107 LEU A N 1
ATOM 822 C CA . LEU A 1 107 ? -14.334 -14.848 1.952 1.00 89.94 107 LEU A CA 1
ATOM 823 C C . LEU A 1 107 ? -15.013 -16.209 2.112 1.00 89.94 107 LEU A C 1
ATOM 825 O O . LEU A 1 107 ? -15.989 -16.364 2.841 1.00 89.94 107 LEU A O 1
ATOM 829 N N . CYS A 1 108 ? -14.447 -17.224 1.465 1.00 89.69 108 CYS A N 1
ATOM 830 C CA . CYS A 1 108 ? -14.759 -18.624 1.718 1.00 89.69 108 CYS A CA 1
ATOM 831 C C . CYS A 1 108 ? -13.484 -19.469 1.601 1.00 89.69 108 CYS A C 1
ATOM 833 O O . CYS A 1 108 ? -12.494 -19.033 1.011 1.00 89.69 108 CYS A O 1
ATOM 835 N N . ALA A 1 109 ? -13.504 -20.695 2.131 1.00 90.19 109 ALA A N 1
ATOM 836 C CA . ALA A 1 109 ? -12.344 -21.589 2.080 1.00 90.19 109 ALA A CA 1
ATOM 837 C C . ALA A 1 109 ? -11.839 -21.799 0.640 1.00 90.19 109 ALA A C 1
ATOM 839 O O . ALA A 1 109 ? -10.639 -21.720 0.383 1.00 90.19 109 ALA A O 1
ATOM 840 N N . ARG A 1 110 ? -12.761 -21.954 -0.323 1.00 92.06 110 ARG A N 1
ATOM 841 C CA . ARG A 1 110 ? -12.427 -22.079 -1.749 1.00 92.06 110 ARG A CA 1
ATOM 842 C C . ARG A 1 110 ? -11.765 -20.814 -2.305 1.00 92.06 110 ARG A C 1
ATOM 844 O O . ARG A 1 110 ? -10.767 -20.925 -3.009 1.00 92.06 110 ARG A O 1
ATOM 851 N N . SER A 1 111 ? -12.284 -19.620 -1.997 1.00 91.56 111 SER A N 1
ATOM 852 C CA . SER A 1 111 ? -11.713 -18.363 -2.509 1.00 91.56 111 SER A CA 1
ATOM 853 C C . SER A 1 111 ? -10.344 -18.057 -1.899 1.00 91.56 111 SER A C 1
ATOM 855 O O . SER A 1 111 ? -9.484 -17.489 -2.570 1.00 91.56 111 SER A O 1
ATOM 857 N N . LEU A 1 112 ? -10.114 -18.446 -0.644 1.00 94.12 112 LEU A N 1
ATOM 858 C CA . LEU A 1 112 ? -8.807 -18.354 0.011 1.00 94.12 112 LEU A CA 1
ATOM 859 C C . LEU A 1 112 ? -7.809 -19.345 -0.600 1.00 94.12 112 LEU A C 1
ATOM 861 O O . LEU A 1 112 ? -6.724 -18.931 -1.002 1.00 94.12 112 LEU A O 1
ATOM 865 N N . GLY A 1 113 ? -8.202 -20.614 -0.758 1.00 95.38 113 GLY A N 1
ATOM 866 C CA . GLY A 1 113 ? -7.357 -21.649 -1.360 1.00 95.38 113 GLY A CA 1
ATOM 867 C C . GLY A 1 113 ? -6.939 -21.318 -2.795 1.00 95.38 113 GLY A C 1
ATOM 868 O O . GLY A 1 113 ? -5.759 -21.395 -3.126 1.00 95.38 113 GLY A O 1
ATOM 869 N N . LEU A 1 114 ? -7.872 -20.848 -3.631 1.00 94.94 114 LEU A N 1
ATOM 870 C CA . LEU A 1 114 ? -7.561 -20.423 -5.003 1.00 94.94 114 LEU A CA 1
ATOM 871 C C . LEU A 1 114 ? -6.616 -19.216 -5.048 1.00 94.94 114 LEU A C 1
ATOM 873 O O . LEU A 1 114 ? -5.751 -19.145 -5.918 1.00 94.94 114 LEU A O 1
ATOM 877 N N . ARG A 1 115 ? -6.750 -18.266 -4.114 1.00 93.94 115 ARG A N 1
ATOM 878 C CA . ARG A 1 115 ? -5.818 -17.133 -4.017 1.00 93.94 115 ARG A CA 1
ATOM 879 C C . ARG A 1 115 ? -4.419 -17.586 -3.613 1.00 93.94 115 ARG A C 1
ATOM 881 O O . ARG A 1 115 ? -3.467 -17.124 -4.231 1.00 93.94 115 ARG A O 1
ATOM 888 N N . ALA A 1 116 ? -4.306 -18.499 -2.650 1.00 96.12 116 ALA A N 1
ATOM 889 C CA . ALA A 1 116 ? -3.031 -19.091 -2.249 1.00 96.12 116 ALA A CA 1
ATOM 890 C C . ALA A 1 116 ? -2.358 -19.829 -3.416 1.00 96.12 116 ALA A C 1
ATOM 892 O O . ALA A 1 116 ? -1.208 -19.548 -3.742 1.00 96.12 116 ALA A O 1
ATOM 893 N N . ALA A 1 117 ? -3.107 -20.693 -4.110 1.00 96.50 117 ALA A N 1
ATOM 894 C CA . ALA A 1 117 ? -2.618 -21.415 -5.283 1.00 96.50 117 ALA A CA 1
ATOM 895 C C . ALA A 1 117 ? -2.148 -20.459 -6.389 1.00 96.50 117 ALA A C 1
ATOM 897 O O . ALA A 1 117 ? -1.082 -20.650 -6.965 1.00 96.50 117 ALA A O 1
ATOM 898 N N . ARG A 1 118 ? -2.903 -19.383 -6.647 1.00 93.94 118 ARG A N 1
ATOM 899 C CA . ARG A 1 118 ? -2.526 -18.355 -7.623 1.00 93.94 118 ARG A CA 1
ATOM 900 C C . ARG A 1 118 ? -1.248 -17.609 -7.227 1.00 93.94 118 ARG A C 1
ATOM 902 O O . ARG A 1 118 ? -0.444 -17.320 -8.105 1.00 93.94 118 ARG A O 1
ATOM 909 N N . LEU A 1 119 ? -1.061 -17.278 -5.947 1.00 94.00 119 LEU A N 1
ATOM 910 C CA . LEU A 1 119 ? 0.160 -16.613 -5.471 1.00 94.00 119 LEU A CA 1
ATOM 911 C C . LEU A 1 119 ? 1.388 -17.512 -5.620 1.00 94.00 119 LEU A C 1
ATOM 913 O O . LEU A 1 119 ? 2.403 -17.047 -6.132 1.00 94.00 119 LEU A O 1
ATOM 917 N N . LEU A 1 120 ? 1.261 -18.791 -5.251 1.00 95.19 120 LEU A N 1
ATOM 918 C CA . LEU A 1 120 ? 2.307 -19.798 -5.445 1.00 95.19 120 LEU A CA 1
ATOM 919 C C . LEU A 1 120 ? 2.646 -19.976 -6.924 1.00 95.19 120 LEU A C 1
ATOM 921 O O . LEU A 1 120 ? 3.814 -19.920 -7.290 1.00 95.19 120 LEU A O 1
ATOM 925 N N . LEU A 1 121 ? 1.635 -20.130 -7.782 1.00 94.00 121 LEU A N 1
ATOM 926 C CA . LEU A 1 121 ? 1.841 -20.256 -9.222 1.00 94.00 121 LEU A CA 1
ATOM 927 C C . LEU A 1 121 ? 2.613 -19.055 -9.777 1.00 94.00 121 LEU A C 1
ATOM 929 O O . LEU A 1 121 ? 3.614 -19.242 -10.461 1.00 94.00 121 LEU A O 1
ATOM 933 N N . TRP A 1 122 ? 2.184 -17.830 -9.456 1.00 90.06 122 TRP A N 1
ATOM 934 C CA . TRP A 1 122 ? 2.880 -1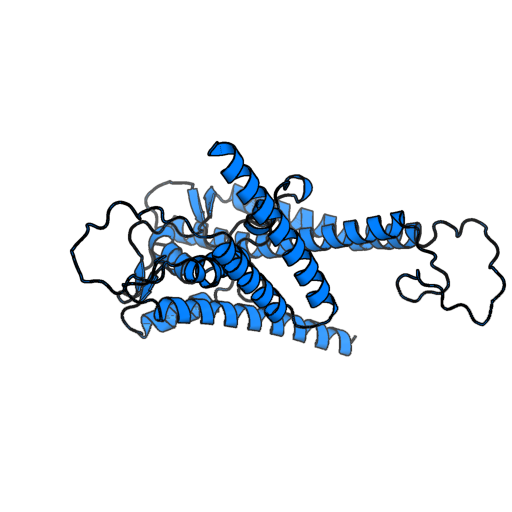6.626 -9.912 1.00 90.06 122 TRP A CA 1
ATOM 935 C C . TRP A 1 122 ? 4.283 -16.495 -9.340 1.00 90.06 122 TRP A C 1
ATOM 937 O O . TRP A 1 122 ? 5.157 -16.003 -10.043 1.00 90.06 122 TRP A O 1
ATOM 947 N N . PHE A 1 123 ? 4.506 -16.932 -8.100 1.00 90.88 123 PHE A N 1
ATOM 948 C CA . PHE A 1 123 ? 5.840 -16.975 -7.515 1.00 90.88 123 PHE A CA 1
ATOM 949 C C . PHE A 1 123 ? 6.751 -17.877 -8.352 1.00 90.88 123 PHE A C 1
ATOM 951 O O . PHE A 1 123 ? 7.746 -17.399 -8.878 1.00 90.88 123 PHE A O 1
ATOM 958 N N . PHE A 1 124 ? 6.363 -19.132 -8.596 1.00 91.25 124 PHE A N 1
ATOM 959 C CA . PHE A 1 124 ? 7.183 -20.062 -9.381 1.00 91.25 124 PHE A CA 1
ATOM 960 C C . PHE A 1 124 ? 7.372 -19.633 -10.839 1.00 91.25 124 PHE A C 1
ATOM 962 O O . PHE A 1 124 ? 8.482 -19.715 -11.356 1.00 91.25 124 PHE A O 1
ATOM 969 N N . VAL A 1 125 ? 6.315 -19.157 -11.506 1.00 88.88 125 VAL A N 1
ATOM 970 C CA . VAL A 1 125 ? 6.403 -18.650 -12.888 1.00 88.88 125 VAL A CA 1
ATOM 971 C C . VAL A 1 125 ? 7.381 -17.483 -12.970 1.00 88.88 125 VAL A C 1
ATOM 973 O O . VAL A 1 125 ? 8.184 -17.401 -13.902 1.00 88.88 125 VAL A O 1
ATOM 976 N N . TRP A 1 126 ? 7.327 -16.579 -11.996 1.00 86.06 126 TRP A N 1
ATOM 977 C CA . TRP A 1 126 ? 8.189 -15.413 -11.985 1.00 86.06 126 TRP A CA 1
ATOM 978 C C . TRP A 1 126 ? 9.634 -15.758 -11.619 1.00 86.06 126 TRP A C 1
ATOM 980 O O . TRP A 1 126 ? 10.546 -15.321 -12.315 1.00 86.06 126 TRP A O 1
ATOM 990 N N . GLU A 1 127 ? 9.852 -16.619 -10.626 1.00 84.75 127 GLU A N 1
ATOM 991 C CA . GLU A 1 127 ? 11.179 -17.150 -10.296 1.00 84.75 127 GLU A CA 1
ATOM 992 C C . GLU A 1 127 ? 11.812 -17.864 -11.499 1.00 84.75 127 GLU A C 1
ATOM 994 O O . GLU A 1 127 ? 12.966 -17.602 -11.836 1.00 84.75 127 GLU A O 1
ATOM 999 N N . ALA A 1 128 ? 11.047 -18.687 -12.222 1.00 84.94 128 ALA A N 1
ATOM 1000 C CA . ALA A 1 128 ? 11.506 -19.307 -13.463 1.00 84.94 128 ALA A CA 1
ATOM 1001 C C . ALA A 1 128 ? 11.834 -18.257 -14.537 1.00 84.94 128 ALA A C 1
ATOM 1003 O O . ALA A 1 128 ? 12.850 -18.362 -15.221 1.00 84.94 128 ALA A O 1
ATOM 1004 N N . THR A 1 129 ? 11.020 -17.206 -14.663 1.00 81.00 129 THR A N 1
ATOM 1005 C CA . THR A 1 129 ? 11.295 -16.099 -15.591 1.00 81.00 129 THR A CA 1
ATOM 1006 C C . THR A 1 129 ? 12.597 -15.388 -15.223 1.00 81.00 129 THR A C 1
ATOM 1008 O O . THR A 1 129 ? 13.410 -15.137 -16.104 1.00 81.00 129 THR A O 1
ATOM 1011 N N . LEU A 1 130 ? 12.850 -15.114 -13.944 1.00 75.31 130 LEU A N 1
ATOM 1012 C CA . LEU A 1 130 ? 14.069 -14.448 -13.480 1.00 75.31 130 LEU A CA 1
ATOM 1013 C C . LEU A 1 130 ? 15.336 -15.285 -13.606 1.00 75.31 130 LEU A C 1
ATOM 1015 O O . LEU A 1 130 ? 16.402 -14.720 -13.826 1.00 75.31 130 LEU A O 1
ATOM 1019 N N . HIS A 1 131 ? 15.235 -16.601 -13.449 1.00 75.06 131 HIS A N 1
ATOM 1020 C CA . HIS A 1 131 ? 16.401 -17.484 -13.457 1.00 75.06 131 HIS A CA 1
ATOM 1021 C C . HIS A 1 131 ? 16.688 -18.073 -14.838 1.00 75.06 131 HIS A C 1
ATOM 1023 O O . HIS A 1 131 ? 17.833 -18.392 -15.145 1.00 75.06 131 HIS A O 1
ATOM 1029 N N . ILE A 1 132 ? 15.665 -18.199 -15.686 1.00 75.81 132 ILE A N 1
ATOM 1030 C CA . ILE A 1 132 ? 15.782 -18.824 -17.006 1.00 75.81 132 ILE A CA 1
ATOM 1031 C C . ILE A 1 132 ? 15.646 -17.768 -18.095 1.00 75.81 132 ILE A C 1
ATOM 1033 O O . ILE A 1 132 ? 16.531 -17.633 -18.928 1.00 75.81 132 ILE A O 1
ATOM 1037 N N . VAL A 1 133 ? 14.571 -16.985 -18.108 1.00 69.19 133 VAL A N 1
ATOM 1038 C CA . VAL A 1 133 ? 14.297 -16.075 -19.231 1.00 69.19 133 VAL A CA 1
ATOM 1039 C C . VAL A 1 133 ? 15.144 -14.811 -19.137 1.00 69.19 133 VAL A C 1
ATOM 1041 O O . VAL A 1 133 ? 15.823 -14.465 -20.092 1.00 69.19 133 VAL A O 1
ATOM 1044 N N . TYR A 1 134 ? 15.150 -14.131 -17.994 1.00 68.50 134 TYR A N 1
ATOM 1045 C CA . TYR A 1 134 ? 15.802 -12.836 -17.811 1.00 68.50 134 TYR A CA 1
ATOM 1046 C C . TYR A 1 134 ? 17.318 -12.876 -18.058 1.00 68.50 134 TYR A C 1
ATOM 1048 O O . TYR A 1 134 ? 17.788 -12.036 -18.820 1.00 68.50 134 TYR A O 1
ATOM 1056 N N . PRO A 1 135 ? 18.103 -13.836 -17.528 1.00 66.50 135 PRO A N 1
ATOM 1057 C CA . PRO A 1 135 ? 19.541 -13.871 -17.756 1.00 66.50 135 PRO A CA 1
ATOM 1058 C C . PRO A 1 135 ? 19.846 -14.223 -19.207 1.00 66.50 135 PRO A C 1
ATOM 1060 O O . PRO A 1 135 ? 20.749 -13.634 -19.781 1.00 66.50 135 PRO A O 1
ATOM 1063 N N . ASN A 1 136 ? 19.054 -15.104 -19.829 1.00 61.38 136 ASN A N 1
ATOM 1064 C CA . ASN A 1 136 ? 19.214 -15.454 -21.238 1.00 61.38 136 ASN A CA 1
ATOM 1065 C C . ASN A 1 136 ? 18.781 -14.322 -22.176 1.00 61.38 136 ASN A C 1
ATOM 1067 O O . ASN A 1 136 ? 19.436 -14.111 -23.183 1.00 61.38 136 ASN A O 1
ATOM 1071 N N . VAL A 1 137 ? 17.737 -13.556 -21.850 1.00 61.66 137 VAL A N 1
ATOM 1072 C CA . VAL A 1 137 ? 17.297 -12.386 -22.627 1.00 61.66 137 VAL A CA 1
ATOM 1073 C C . VAL A 1 137 ? 18.263 -11.225 -22.448 1.00 61.66 137 VAL A C 1
ATOM 1075 O O . VAL A 1 137 ? 18.604 -10.584 -23.430 1.00 61.66 137 VAL A O 1
ATOM 1078 N N . VAL A 1 138 ? 18.735 -10.955 -21.229 1.00 62.28 138 VAL A N 1
ATOM 1079 C CA . VAL A 1 138 ? 19.763 -9.937 -20.994 1.00 62.28 138 VAL A CA 1
ATOM 1080 C C . VAL A 1 138 ? 21.051 -10.341 -21.687 1.00 62.28 138 VAL A C 1
ATOM 1082 O O . VAL A 1 138 ? 21.589 -9.507 -22.394 1.00 62.28 138 VAL A O 1
ATOM 1085 N N . LEU A 1 139 ? 21.501 -11.595 -21.561 1.00 57.25 139 LEU A N 1
ATOM 1086 C CA . LEU A 1 139 ? 22.670 -12.115 -22.272 1.00 57.25 139 LEU A CA 1
ATOM 1087 C C . LEU A 1 139 ? 22.477 -12.019 -23.785 1.00 57.25 139 LEU A C 1
ATOM 1089 O O . LEU A 1 139 ? 23.363 -11.524 -24.453 1.00 57.25 139 LEU A O 1
ATOM 1093 N N . PHE A 1 140 ? 21.320 -12.406 -24.315 1.00 51.75 140 PHE A N 1
ATOM 1094 C CA . PHE A 1 140 ? 21.006 -12.318 -25.739 1.00 51.75 140 PHE A CA 1
ATOM 1095 C C . PHE A 1 140 ? 20.976 -10.869 -26.239 1.00 51.75 140 PHE A C 1
ATOM 1097 O O . PHE A 1 140 ? 21.648 -10.553 -27.207 1.00 51.75 140 PHE A O 1
ATOM 1104 N N . LEU A 1 141 ? 20.260 -9.959 -25.569 1.00 51.78 141 LEU A N 1
ATOM 1105 C CA . LEU A 1 141 ? 20.221 -8.530 -25.918 1.00 51.78 141 LEU A CA 1
ATOM 1106 C C . LEU A 1 141 ? 21.593 -7.858 -25.764 1.00 51.78 141 LEU A C 1
ATOM 1108 O O . LEU A 1 141 ? 21.902 -6.916 -26.484 1.00 51.78 141 LEU A O 1
ATOM 1112 N N . ALA A 1 142 ? 22.404 -8.348 -24.829 1.00 51.12 142 ALA A N 1
ATOM 1113 C CA . ALA A 1 142 ? 23.785 -7.951 -24.609 1.00 51.12 142 ALA A CA 1
ATOM 1114 C C . ALA A 1 142 ? 24.714 -8.465 -25.728 1.00 51.12 142 ALA A C 1
ATOM 1116 O O . ALA A 1 142 ? 25.597 -7.748 -26.184 1.00 51.12 142 ALA A O 1
ATOM 1117 N N . THR A 1 143 ? 24.512 -9.687 -26.214 1.00 48.78 143 THR A N 1
ATOM 1118 C CA . THR A 1 143 ? 25.370 -10.335 -27.218 1.00 48.78 143 THR A CA 1
ATOM 1119 C C . THR A 1 143 ? 24.818 -10.248 -28.640 1.00 48.78 143 THR A C 1
ATOM 1121 O O . THR A 1 143 ? 25.308 -10.940 -29.529 1.00 48.78 143 THR A O 1
ATOM 1124 N N . GLN A 1 144 ? 23.825 -9.390 -28.890 1.00 44.78 144 GLN A N 1
ATOM 1125 C CA . GLN A 1 144 ? 23.169 -9.240 -30.194 1.00 44.78 144 GLN A CA 1
ATOM 1126 C C . GLN A 1 144 ? 24.018 -8.573 -31.303 1.00 44.78 144 GLN A C 1
ATOM 1128 O O . GLN A 1 144 ? 23.474 -8.326 -32.378 1.00 44.78 144 GLN A O 1
ATOM 1133 N N . PRO A 1 145 ? 25.347 -8.383 -31.138 1.00 46.69 145 PRO A N 1
ATOM 1134 C CA . PRO A 1 145 ? 26.238 -8.419 -32.300 1.00 46.69 145 PRO A CA 1
ATOM 1135 C C . PRO A 1 145 ? 27.451 -9.365 -32.152 1.00 46.69 145 PRO A C 1
ATOM 1137 O O . PRO A 1 145 ? 28.459 -9.172 -32.820 1.00 46.69 145 PRO A O 1
ATOM 1140 N N . ALA A 1 146 ? 27.386 -10.406 -31.316 1.00 45.56 146 ALA A N 1
ATOM 1141 C CA . ALA A 1 146 ? 28.445 -11.419 -31.182 1.00 45.56 146 ALA A CA 1
ATOM 1142 C C . ALA A 1 146 ? 28.208 -12.680 -32.043 1.00 45.56 146 ALA A C 1
ATOM 1144 O O . ALA A 1 146 ? 28.748 -13.746 -31.752 1.00 45.56 146 ALA A O 1
ATOM 1145 N N . ALA A 1 147 ? 27.414 -12.557 -33.111 1.00 46.47 147 ALA A N 1
ATOM 1146 C CA . ALA A 1 147 ? 27.455 -13.465 -34.252 1.00 46.47 147 ALA A CA 1
ATOM 1147 C C . ALA A 1 147 ? 28.403 -12.850 -35.305 1.00 46.47 147 ALA A C 1
ATOM 1149 O O . ALA A 1 147 ? 27.982 -12.026 -36.110 1.00 46.47 147 ALA A O 1
ATOM 1150 N N . ASP A 1 148 ? 29.690 -13.207 -35.226 1.00 44.81 148 ASP A N 1
ATOM 1151 C CA . ASP A 1 148 ? 30.765 -12.920 -36.198 1.00 44.81 148 ASP A CA 1
ATOM 1152 C C . ASP A 1 148 ? 31.114 -11.449 -36.519 1.00 44.81 148 ASP A C 1
ATOM 1154 O O . ASP A 1 148 ? 31.221 -11.055 -37.681 1.00 44.81 148 ASP A O 1
ATOM 1158 N N . VAL A 1 149 ? 31.439 -10.638 -35.505 1.00 44.78 149 VAL A N 1
ATOM 1159 C CA . VAL A 1 149 ? 32.155 -9.363 -35.723 1.00 44.78 149 VAL A CA 1
ATOM 1160 C C . VAL A 1 149 ? 33.512 -9.393 -35.020 1.00 44.78 149 VAL A C 1
ATOM 1162 O O . VAL A 1 149 ? 33.604 -9.612 -33.813 1.00 44.78 149 VAL A O 1
ATOM 1165 N N . SER A 1 150 ? 34.584 -9.186 -35.790 1.00 36.66 150 SER A N 1
ATOM 1166 C CA . SER A 1 150 ? 35.952 -9.072 -35.265 1.00 36.66 150 SER A CA 1
ATOM 1167 C C . SER A 1 150 ? 36.092 -7.832 -34.365 1.00 36.66 150 SER A C 1
ATOM 1169 O O . SER A 1 150 ? 35.481 -6.803 -34.661 1.00 36.66 150 SER A O 1
ATOM 1171 N N . PRO A 1 151 ? 36.894 -7.887 -33.285 1.00 42.22 151 PRO A N 1
ATOM 1172 C CA . PRO A 1 151 ? 37.007 -6.780 -32.336 1.00 42.22 151 PRO A CA 1
ATOM 1173 C C . PRO A 1 151 ? 37.559 -5.510 -33.011 1.00 42.22 151 PRO A C 1
ATOM 1175 O O . PRO A 1 151 ? 38.501 -5.611 -33.803 1.00 42.22 151 PRO A O 1
ATOM 1178 N N . PRO A 1 152 ? 37.043 -4.305 -32.693 1.00 45.19 152 PRO A N 1
ATOM 1179 C CA . PRO A 1 152 ? 37.665 -3.070 -33.147 1.00 45.19 152 PRO A CA 1
ATOM 1180 C C . PRO A 1 152 ? 39.017 -2.870 -32.437 1.00 45.19 152 PRO A C 1
ATOM 1182 O O . PRO A 1 152 ? 39.155 -3.219 -31.258 1.00 45.19 152 PRO A O 1
ATOM 1185 N N . PRO A 1 153 ? 40.029 -2.306 -33.121 1.00 40.91 153 PRO A N 1
ATOM 1186 C CA . PRO A 1 153 ? 41.329 -2.053 -32.519 1.00 40.91 153 PRO A CA 1
ATOM 1187 C C . PRO A 1 153 ? 41.185 -1.103 -31.327 1.00 40.91 153 PRO A C 1
ATOM 1189 O O . PRO A 1 153 ? 40.419 -0.139 -31.355 1.00 40.91 153 PRO A O 1
ATOM 1192 N N . SER A 1 154 ? 41.935 -1.389 -30.266 1.00 43.69 154 SER A N 1
ATOM 1193 C CA . SER A 1 154 ? 41.949 -0.622 -29.026 1.00 43.69 154 SER A CA 1
ATOM 1194 C C . SER A 1 154 ? 42.364 0.830 -29.279 1.00 43.69 154 SER A C 1
ATOM 1196 O O . SER A 1 154 ? 43.555 1.136 -29.353 1.00 43.69 154 SER A O 1
ATOM 1198 N N . VAL A 1 155 ? 41.396 1.742 -29.381 1.00 45.47 155 VAL A N 1
ATOM 1199 C CA . VAL A 1 155 ? 41.684 3.179 -29.400 1.00 45.47 155 VAL A CA 1
ATOM 1200 C C . VAL A 1 155 ? 41.811 3.658 -27.959 1.00 45.47 155 VAL A C 1
ATOM 1202 O O . VAL A 1 155 ? 40.825 3.919 -27.264 1.00 45.47 155 VAL A O 1
ATOM 1205 N N . VAL A 1 156 ? 43.059 3.747 -27.508 1.00 43.06 156 VAL A N 1
ATOM 1206 C CA . VAL A 1 156 ? 43.446 4.460 -26.290 1.00 43.06 156 VAL A CA 1
ATOM 1207 C C . VAL A 1 156 ? 42.938 5.901 -26.407 1.00 43.06 156 VAL A C 1
ATOM 1209 O O . VAL A 1 156 ? 43.368 6.636 -27.290 1.00 43.06 156 VAL A O 1
ATOM 1212 N N . GLY A 1 157 ? 42.005 6.296 -25.533 1.00 46.09 157 GLY A N 1
ATOM 1213 C CA . GLY A 1 157 ? 41.621 7.702 -25.346 1.00 46.09 157 GLY A CA 1
ATOM 1214 C C . GLY A 1 157 ? 40.149 8.081 -25.542 1.00 46.09 157 GLY A C 1
ATOM 1215 O O . GLY A 1 157 ? 39.827 9.248 -25.346 1.00 46.09 157 GLY A O 1
ATOM 1216 N N . SER A 1 158 ? 39.230 7.165 -25.873 1.00 39.69 158 SER A N 1
ATOM 1217 C CA . SER A 1 158 ? 37.812 7.540 -26.027 1.00 39.69 158 SER A CA 1
ATOM 1218 C C . SER A 1 158 ? 36.981 7.269 -24.762 1.00 39.69 158 SER A C 1
ATOM 1220 O O . SER A 1 158 ? 36.637 6.137 -24.420 1.00 39.69 158 SER A O 1
ATOM 1222 N N . SER A 1 159 ? 36.612 8.337 -24.052 1.00 43.97 159 SER A N 1
ATOM 1223 C CA . SER A 1 159 ? 35.517 8.318 -23.079 1.00 43.97 159 SER A CA 1
ATOM 1224 C C . SER A 1 159 ? 34.184 8.286 -23.833 1.00 43.97 159 SER A C 1
ATOM 1226 O O . SER A 1 159 ? 33.549 9.323 -24.013 1.00 43.97 159 SER A O 1
ATOM 1228 N N . VAL A 1 160 ? 33.783 7.118 -24.342 1.00 45.91 160 VAL A N 1
ATOM 1229 C CA . VAL A 1 160 ? 32.514 6.972 -25.074 1.00 45.91 160 VAL A CA 1
ATOM 1230 C C . VAL A 1 160 ? 31.353 6.789 -24.084 1.00 45.91 160 VAL A C 1
ATOM 1232 O O . VAL A 1 160 ? 31.339 5.804 -23.338 1.00 45.91 160 VAL A O 1
ATOM 1235 N N . PRO A 1 161 ? 30.367 7.704 -24.049 1.00 40.75 161 PRO A N 1
ATOM 1236 C CA . PRO A 1 161 ? 29.149 7.529 -23.267 1.00 40.75 161 PRO A CA 1
ATOM 1237 C C . PRO A 1 161 ? 28.243 6.487 -23.944 1.00 40.75 161 PRO A C 1
ATOM 1239 O O . PRO A 1 161 ? 27.935 6.622 -25.123 1.00 40.75 161 PRO A O 1
ATOM 1242 N N . GLY A 1 162 ? 27.805 5.455 -23.207 1.00 45.72 162 GLY A N 1
ATOM 1243 C CA . GLY A 1 162 ? 26.883 4.434 -23.743 1.00 45.72 162 GLY A CA 1
ATOM 1244 C C . GLY A 1 162 ? 27.097 2.978 -23.307 1.00 45.72 162 GLY A C 1
ATOM 1245 O O . GLY A 1 162 ? 26.572 2.088 -23.962 1.00 45.72 162 GLY A O 1
ATOM 1246 N N . ARG A 1 163 ? 27.855 2.697 -22.236 1.00 49.56 163 ARG A N 1
ATOM 1247 C CA . ARG A 1 163 ? 28.068 1.319 -21.743 1.00 49.56 163 ARG A CA 1
ATOM 1248 C C . ARG A 1 163 ? 27.137 0.973 -20.578 1.00 49.56 163 ARG A C 1
ATOM 1250 O O . ARG A 1 163 ? 27.031 1.740 -19.621 1.00 49.56 163 ARG A O 1
ATOM 1257 N N . PHE A 1 164 ? 26.523 -0.209 -20.619 1.00 41.44 164 PHE A N 1
ATOM 1258 C CA . PHE A 1 164 ? 25.722 -0.779 -19.526 1.00 41.44 164 PHE A CA 1
ATOM 1259 C C . PHE A 1 164 ? 26.585 -1.741 -18.685 1.00 41.44 164 PHE A C 1
ATOM 1261 O O . PHE A 1 164 ? 27.308 -2.571 -19.227 1.00 41.44 164 PHE A O 1
ATOM 1268 N N . HIS A 1 165 ? 26.561 -1.594 -17.354 1.00 42.47 165 HIS A N 1
ATOM 1269 C CA . HIS A 1 165 ? 27.337 -2.397 -16.385 1.00 42.47 165 HIS A CA 1
ATOM 1270 C C . HIS A 1 165 ? 28.869 -2.443 -16.576 1.00 42.47 165 HIS A C 1
ATOM 1272 O O . HIS A 1 165 ? 29.496 -3.446 -16.252 1.00 42.47 165 HIS A O 1
ATOM 1278 N N . ALA A 1 166 ? 29.493 -1.362 -17.059 1.00 42.44 166 ALA A N 1
ATOM 1279 C CA . ALA A 1 166 ? 30.958 -1.217 -17.142 1.00 42.44 166 ALA A CA 1
ATOM 1280 C C . ALA A 1 166 ? 31.706 -2.291 -17.971 1.00 42.44 166 ALA A C 1
ATOM 1282 O O . ALA A 1 166 ? 32.937 -2.294 -17.993 1.00 42.44 166 ALA A O 1
ATOM 1283 N N . SER A 1 167 ? 30.996 -3.162 -18.696 1.00 44.09 167 SER A N 1
ATOM 1284 C CA . SER A 1 167 ? 31.614 -4.138 -19.592 1.00 44.09 167 SER A CA 1
ATOM 1285 C C . SER A 1 167 ? 32.114 -3.442 -20.863 1.00 44.09 167 SER A C 1
ATOM 1287 O O . SER A 1 167 ? 31.351 -2.700 -21.489 1.00 44.09 167 SER A O 1
ATOM 1289 N N . PRO A 1 168 ? 33.372 -3.664 -21.281 1.00 46.50 168 PRO A N 1
ATOM 1290 C CA . PRO A 1 168 ? 33.916 -3.093 -22.511 1.00 46.50 168 PRO A CA 1
ATOM 1291 C C . PRO A 1 168 ? 33.357 -3.742 -23.789 1.00 46.50 168 PRO A C 1
ATOM 1293 O O . PRO A 1 168 ? 33.628 -3.234 -24.869 1.00 46.50 168 PRO A O 1
ATOM 1296 N N . TYR A 1 169 ? 32.572 -4.818 -23.673 1.00 46.94 169 TYR A N 1
ATOM 1297 C CA . TYR A 1 169 ? 32.061 -5.608 -24.803 1.00 46.94 169 TYR A CA 1
ATOM 1298 C C . TYR A 1 169 ? 30.582 -5.359 -25.123 1.00 46.94 169 TYR A C 1
ATOM 1300 O O . TYR A 1 169 ? 30.019 -6.042 -25.969 1.00 46.94 169 TYR A O 1
ATOM 1308 N N . LEU A 1 170 ? 29.938 -4.426 -24.414 1.00 49.66 170 LEU A N 1
ATOM 1309 C CA . LEU A 1 170 ? 28.501 -4.190 -24.514 1.00 49.66 170 LEU A CA 1
ATOM 1310 C C . LEU A 1 170 ? 28.193 -2.805 -25.075 1.00 49.66 170 LEU A C 1
ATOM 1312 O O . LEU A 1 170 ? 28.136 -1.826 -24.327 1.00 49.66 170 LEU A O 1
ATOM 1316 N N . GLU A 1 171 ? 27.970 -2.738 -26.388 1.00 51.44 171 GLU A N 1
ATOM 1317 C CA . GLU A 1 171 ? 27.333 -1.591 -27.037 1.00 51.44 171 GLU A CA 1
ATOM 1318 C C . GLU A 1 171 ? 25.814 -1.736 -26.927 1.00 51.44 171 GLU A C 1
ATOM 1320 O O . GLU A 1 171 ? 25.219 -2.680 -27.445 1.00 51.44 171 GLU A O 1
ATOM 1325 N N . THR A 1 172 ? 25.165 -0.825 -26.202 1.00 52.91 172 THR A N 1
ATOM 1326 C CA . THR A 1 172 ? 23.709 -0.864 -26.043 1.00 52.91 172 THR A CA 1
ATOM 1327 C C . THR A 1 172 ? 23.012 -0.074 -27.140 1.00 52.91 172 THR A C 1
ATOM 1329 O O . THR A 1 172 ? 23.145 1.149 -27.196 1.00 52.91 172 THR A O 1
ATOM 1332 N N . ASP A 1 173 ? 22.183 -0.744 -27.938 1.00 58.19 173 ASP A N 1
ATOM 1333 C CA . ASP A 1 173 ? 21.146 -0.070 -28.721 1.00 58.19 173 ASP A CA 1
ATOM 1334 C C . ASP A 1 173 ? 20.024 0.448 -27.790 1.00 58.19 173 ASP A C 1
ATOM 1336 O O . ASP A 1 173 ? 19.743 -0.115 -26.724 1.00 58.19 173 ASP A O 1
ATOM 1340 N N . ARG A 1 174 ? 19.345 1.529 -28.189 1.00 62.19 174 ARG A N 1
ATOM 1341 C CA . ARG A 1 174 ? 18.215 2.137 -27.464 1.00 62.19 174 ARG A CA 1
ATOM 1342 C C . ARG A 1 174 ? 17.105 1.122 -27.175 1.00 62.19 174 ARG A C 1
ATOM 1344 O O . ARG A 1 174 ? 16.459 1.215 -26.130 1.00 62.19 174 ARG A O 1
ATOM 1351 N N . ALA A 1 175 ? 16.908 0.146 -28.062 1.00 66.50 175 ALA A N 1
ATOM 1352 C CA . ALA A 1 175 ? 15.950 -0.939 -27.871 1.00 66.50 175 ALA A CA 1
ATOM 1353 C C . ALA A 1 175 ? 16.310 -1.842 -26.675 1.0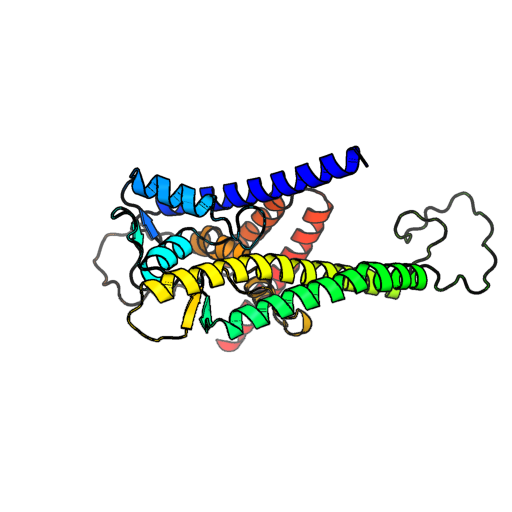0 66.50 175 ALA A C 1
ATOM 1355 O O . ALA A 1 175 ? 15.432 -2.182 -25.880 1.00 66.50 175 ALA A O 1
ATOM 1356 N N . ALA A 1 176 ? 17.596 -2.164 -26.489 1.00 66.19 176 ALA A N 1
ATOM 1357 C CA . ALA A 1 176 ? 18.067 -2.980 -25.369 1.00 66.19 176 ALA A CA 1
ATOM 1358 C C . ALA A 1 176 ? 17.873 -2.261 -24.023 1.00 66.19 176 ALA A C 1
ATOM 1360 O O . ALA A 1 176 ? 17.408 -2.867 -23.055 1.00 66.19 176 ALA A O 1
ATOM 1361 N N . LEU A 1 177 ? 18.135 -0.948 -23.976 1.00 66.69 177 LEU A N 1
ATOM 1362 C CA . LEU A 1 177 ? 17.864 -0.128 -22.790 1.00 66.69 177 LEU A CA 1
ATOM 1363 C C . LEU A 1 177 ? 16.362 -0.088 -22.459 1.00 66.69 177 LEU A C 1
ATOM 1365 O O . LEU A 1 177 ? 15.981 -0.246 -21.298 1.00 66.69 177 LEU A O 1
ATOM 1369 N N . GLY A 1 178 ? 15.506 0.082 -23.472 1.00 70.38 178 GLY A N 1
ATOM 1370 C CA . GLY A 1 178 ? 14.051 0.030 -23.308 1.00 70.38 178 GLY A CA 1
ATOM 1371 C C . GLY A 1 178 ? 13.568 -1.323 -22.772 1.00 70.38 178 GLY A C 1
ATOM 1372 O O . GLY A 1 178 ? 12.772 -1.364 -21.832 1.00 70.38 178 GLY A O 1
ATOM 1373 N N . GLY A 1 179 ? 14.106 -2.422 -23.308 1.00 72.56 179 GLY A N 1
ATOM 1374 C CA . GLY A 1 179 ? 13.834 -3.781 -22.833 1.00 72.56 179 GLY A CA 1
ATOM 1375 C C . GLY A 1 179 ? 14.251 -3.995 -21.376 1.00 72.56 179 GLY A C 1
ATOM 1376 O O . GLY A 1 179 ? 13.464 -4.508 -20.582 1.00 72.56 179 GLY A O 1
ATOM 1377 N N . ALA A 1 180 ? 15.442 -3.530 -20.988 1.00 71.44 180 ALA A N 1
ATOM 1378 C CA . ALA A 1 180 ? 15.921 -3.624 -19.610 1.00 71.44 180 ALA A CA 1
ATOM 1379 C C . ALA A 1 180 ? 15.019 -2.852 -18.629 1.00 71.44 180 ALA A C 1
ATOM 1381 O O . ALA A 1 180 ? 14.622 -3.394 -17.597 1.00 71.44 180 ALA A O 1
ATOM 1382 N N . VAL A 1 181 ? 14.632 -1.615 -18.962 1.00 75.31 181 VAL A N 1
ATOM 1383 C CA . VAL A 1 181 ? 13.707 -0.813 -18.138 1.00 75.31 181 VAL A CA 1
ATOM 1384 C C . VAL A 1 181 ? 12.352 -1.508 -17.994 1.00 75.31 181 VAL A C 1
ATOM 1386 O O . VAL A 1 181 ? 11.805 -1.560 -16.890 1.00 75.31 181 VAL A O 1
ATOM 1389 N N . TYR A 1 182 ? 11.826 -2.076 -19.082 1.00 79.50 182 TYR A N 1
ATOM 1390 C CA . TYR A 1 182 ? 10.563 -2.811 -19.062 1.00 79.50 182 TYR A CA 1
ATOM 1391 C C . TYR A 1 182 ? 10.626 -4.038 -18.145 1.00 79.50 182 TYR A C 1
ATOM 1393 O O . TYR A 1 182 ? 9.754 -4.217 -17.292 1.00 79.50 182 TYR A O 1
ATOM 1401 N N . LEU A 1 183 ? 11.679 -4.852 -18.260 1.00 76.19 183 LEU A N 1
ATOM 1402 C CA . LEU A 1 183 ? 11.839 -6.048 -17.435 1.00 76.19 183 LEU A CA 1
ATOM 1403 C C . LEU A 1 183 ? 12.061 -5.711 -15.950 1.00 76.19 183 LEU A C 1
ATOM 1405 O O . LEU A 1 183 ? 11.489 -6.377 -15.089 1.00 76.19 183 LEU A O 1
ATOM 1409 N N . ILE A 1 184 ? 12.811 -4.648 -15.635 1.00 77.31 184 ILE A N 1
ATOM 1410 C CA . ILE A 1 184 ? 12.946 -4.140 -14.256 1.00 77.31 184 ILE A CA 1
ATOM 1411 C C . ILE A 1 184 ? 11.582 -3.683 -13.712 1.00 77.31 184 ILE A C 1
ATOM 1413 O O . ILE A 1 184 ? 11.251 -3.948 -12.555 1.00 77.31 184 ILE A O 1
ATOM 1417 N N . GLY A 1 185 ? 10.764 -3.030 -14.542 1.00 80.31 185 GLY A N 1
ATOM 1418 C CA . GLY A 1 185 ? 9.398 -2.646 -14.183 1.00 80.31 185 GLY A CA 1
ATOM 1419 C C . GLY A 1 185 ? 8.501 -3.853 -13.890 1.00 80.31 185 GLY A C 1
ATOM 1420 O O . GLY A 1 185 ? 7.766 -3.845 -12.901 1.00 80.31 185 GLY A O 1
ATOM 1421 N N . LEU A 1 186 ? 8.598 -4.913 -14.698 1.00 82.50 186 LEU A N 1
ATOM 1422 C CA . LEU A 1 186 ? 7.891 -6.172 -14.452 1.00 82.50 186 LEU A CA 1
ATOM 1423 C C . LEU A 1 186 ? 8.361 -6.848 -13.160 1.00 82.50 186 LEU A C 1
ATOM 1425 O O . LEU A 1 186 ? 7.517 -7.238 -12.355 1.00 82.50 186 LEU A O 1
ATOM 1429 N N . GLN A 1 187 ? 9.674 -6.908 -12.914 1.00 82.75 187 GLN A N 1
ATOM 1430 C CA . GLN A 1 187 ? 10.243 -7.406 -11.655 1.00 82.75 187 GLN A CA 1
ATOM 1431 C C . GLN A 1 187 ? 9.654 -6.690 -10.451 1.00 82.75 187 GLN A C 1
ATOM 1433 O O . GLN A 1 187 ? 9.182 -7.319 -9.502 1.00 82.75 187 GLN A O 1
ATOM 1438 N N . PHE A 1 188 ? 9.638 -5.364 -10.509 1.00 83.12 188 PHE A N 1
ATOM 1439 C CA . PHE A 1 188 ? 9.080 -4.544 -9.449 1.00 83.12 188 PHE A CA 1
ATOM 1440 C C . PHE A 1 188 ? 7.581 -4.813 -9.242 1.00 83.12 188 PHE A C 1
ATOM 1442 O O . PHE A 1 188 ? 7.129 -4.968 -8.107 1.00 83.12 188 PHE A O 1
ATOM 1449 N N . PHE A 1 189 ? 6.811 -4.944 -10.325 1.00 86.56 189 PHE A N 1
ATOM 1450 C CA . PHE A 1 189 ? 5.384 -5.258 -10.262 1.00 86.56 189 PHE A CA 1
ATOM 1451 C C . PHE A 1 189 ? 5.099 -6.636 -9.640 1.00 86.56 189 PHE A C 1
ATOM 1453 O O . PHE A 1 189 ? 4.251 -6.740 -8.749 1.00 86.56 189 PHE A O 1
ATOM 1460 N N . PHE A 1 190 ? 5.808 -7.690 -10.057 1.00 86.25 190 PHE A N 1
ATOM 1461 C CA . PHE A 1 190 ? 5.616 -9.036 -9.506 1.00 86.25 190 PHE A CA 1
ATOM 1462 C C . PHE A 1 190 ? 6.051 -9.133 -8.043 1.00 86.25 190 PHE A C 1
ATOM 1464 O O . PHE A 1 190 ? 5.351 -9.758 -7.244 1.00 86.25 190 PHE A O 1
ATOM 1471 N N . ALA A 1 191 ? 7.127 -8.444 -7.654 1.00 85.88 191 ALA A N 1
ATOM 1472 C CA . ALA A 1 191 ? 7.501 -8.319 -6.248 1.00 85.88 191 ALA A CA 1
ATOM 1473 C C . ALA A 1 191 ? 6.365 -7.682 -5.427 1.00 85.88 191 ALA A C 1
ATOM 1475 O O . ALA A 1 191 ? 5.970 -8.216 -4.391 1.00 85.88 191 ALA A O 1
ATOM 1476 N N . TYR A 1 192 ? 5.756 -6.600 -5.925 1.00 87.81 192 TYR A N 1
ATOM 1477 C CA . TYR A 1 192 ? 4.608 -5.959 -5.276 1.00 87.81 192 TYR A CA 1
ATOM 1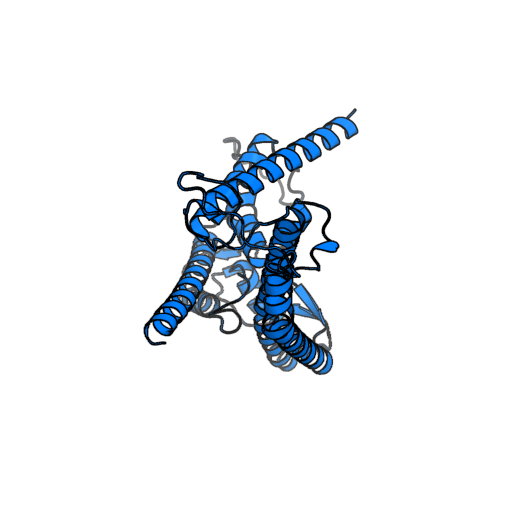478 C C . TYR A 1 192 ? 3.373 -6.865 -5.183 1.00 87.81 192 TYR A C 1
ATOM 1480 O O . TYR A 1 192 ? 2.680 -6.862 -4.163 1.00 87.81 192 TYR A O 1
ATOM 1488 N N . MET A 1 193 ? 3.107 -7.675 -6.210 1.00 88.62 193 MET A N 1
ATOM 1489 C CA . MET A 1 193 ? 2.038 -8.678 -6.185 1.00 88.62 193 MET A CA 1
ATOM 1490 C C . MET A 1 193 ? 2.223 -9.682 -5.041 1.00 88.62 193 MET A C 1
ATOM 1492 O O . MET A 1 193 ? 1.248 -10.020 -4.370 1.00 88.62 193 MET A O 1
ATOM 1496 N N . GLN A 1 194 ? 3.458 -10.117 -4.776 1.00 89.50 194 GLN A N 1
ATOM 1497 C CA . GLN A 1 194 ? 3.769 -11.012 -3.656 1.00 89.50 194 GLN A CA 1
ATOM 1498 C C . GLN A 1 194 ? 3.704 -10.278 -2.305 1.00 89.50 194 GLN A C 1
ATOM 1500 O O . GLN A 1 194 ? 3.075 -10.778 -1.368 1.00 89.50 194 GLN A O 1
ATOM 1505 N N . LEU A 1 195 ? 4.264 -9.063 -2.223 1.00 89.25 195 LEU A N 1
ATOM 1506 C CA . LEU A 1 195 ? 4.267 -8.219 -1.018 1.00 89.25 195 LEU A CA 1
ATOM 1507 C C . LEU A 1 195 ? 2.861 -7.838 -0.542 1.00 89.25 195 LEU A C 1
ATOM 1509 O O . LEU A 1 195 ? 2.635 -7.703 0.653 1.00 89.25 195 LEU A O 1
ATOM 1513 N N . TYR A 1 196 ? 1.904 -7.663 -1.450 1.00 92.62 196 TYR A N 1
ATOM 1514 C CA . TYR A 1 196 ? 0.500 -7.448 -1.089 1.00 92.62 196 TYR A CA 1
ATOM 1515 C C . TYR A 1 196 ? -0.268 -8.767 -0.942 1.00 92.62 196 TYR A C 1
ATOM 1517 O O . TYR A 1 196 ? -1.167 -8.882 -0.105 1.00 92.62 196 TYR A O 1
ATOM 1525 N N . GLY A 1 197 ? 0.083 -9.767 -1.750 1.00 93.38 197 GLY A N 1
ATOM 1526 C CA . GLY A 1 197 ? -0.603 -11.048 -1.835 1.00 93.38 197 GLY A CA 1
ATOM 1527 C C . GLY A 1 197 ? -0.546 -11.858 -0.547 1.00 93.38 197 GLY A C 1
ATOM 1528 O O . GLY A 1 197 ? -1.597 -12.219 -0.016 1.00 93.38 197 GLY A O 1
ATOM 1529 N N . TRP A 1 198 ? 0.658 -12.126 -0.033 1.00 93.88 198 TRP A N 1
ATOM 1530 C CA . TRP A 1 198 ? 0.844 -12.971 1.153 1.00 93.88 198 TRP A CA 1
ATOM 1531 C C . TRP A 1 198 ? 0.287 -12.330 2.430 1.00 93.88 198 TRP A C 1
ATOM 1533 O O . TRP A 1 198 ? -0.576 -12.949 3.061 1.00 93.88 198 TRP A O 1
ATOM 1543 N N . PRO A 1 199 ? 0.652 -11.080 2.783 1.00 94.88 199 PRO A N 1
ATOM 1544 C CA . PRO A 1 199 ? 0.021 -10.359 3.886 1.00 94.88 199 PRO A CA 1
ATOM 1545 C C . PRO A 1 199 ? -1.500 -10.287 3.797 1.00 94.88 199 PRO A C 1
ATOM 1547 O O . PRO A 1 199 ? -2.198 -10.503 4.790 1.00 94.88 199 PRO A O 1
ATOM 1550 N N . GLY A 1 200 ? -2.027 -10.014 2.598 1.00 94.62 200 GLY A N 1
ATOM 1551 C CA . GLY A 1 200 ? -3.463 -9.936 2.362 1.00 94.62 200 GLY A CA 1
ATOM 1552 C C . GLY A 1 200 ? -4.160 -11.271 2.573 1.00 94.62 200 GLY A C 1
ATOM 1553 O O . GLY A 1 200 ? -5.186 -11.325 3.247 1.00 94.62 200 GLY A O 1
ATOM 1554 N N . LEU A 1 201 ? -3.582 -12.360 2.065 1.00 95.12 201 LEU A N 1
ATOM 1555 C CA . LEU A 1 201 ? -4.100 -13.707 2.273 1.00 95.12 201 LEU A CA 1
ATOM 1556 C C . LEU A 1 201 ? -4.123 -14.073 3.762 1.00 95.12 201 LEU A C 1
ATOM 1558 O O . LEU A 1 201 ? -5.155 -14.530 4.248 1.00 95.12 201 LEU A O 1
ATOM 1562 N N . LEU A 1 202 ? -3.025 -13.850 4.489 1.00 95.19 202 LEU A N 1
ATOM 1563 C CA . LEU A 1 202 ? -2.928 -14.176 5.917 1.00 95.19 202 LEU A CA 1
ATOM 1564 C C . LEU A 1 202 ? -3.912 -13.353 6.764 1.00 95.19 202 LEU A C 1
ATOM 1566 O O . LEU A 1 202 ? -4.583 -13.900 7.642 1.00 95.19 202 LEU A O 1
ATOM 1570 N N . SER A 1 203 ? -4.050 -12.057 6.468 1.00 94.50 203 SER A N 1
ATOM 1571 C CA . SER A 1 203 ? -5.042 -11.187 7.110 1.00 94.50 203 SER A CA 1
ATOM 1572 C C . SER A 1 203 ? -6.476 -11.655 6.826 1.00 94.50 203 SER A C 1
ATOM 1574 O O . SER A 1 203 ? -7.296 -11.756 7.738 1.00 94.50 203 SER A O 1
ATOM 1576 N N . ASP A 1 204 ? -6.777 -12.033 5.583 1.00 94.31 204 ASP A N 1
ATOM 1577 C CA . ASP A 1 204 ? -8.106 -12.506 5.190 1.00 94.31 204 ASP A CA 1
ATOM 1578 C C . ASP A 1 204 ? -8.444 -13.879 5.794 1.00 94.31 204 ASP A C 1
ATOM 1580 O O . ASP A 1 204 ? -9.597 -14.119 6.155 1.00 94.31 204 ASP A O 1
ATOM 1584 N N . VAL A 1 205 ? -7.458 -14.773 5.953 1.00 93.81 205 VAL A N 1
ATOM 1585 C CA . VAL A 1 205 ? -7.625 -16.038 6.692 1.00 93.81 205 VAL A CA 1
ATOM 1586 C C . VAL A 1 205 ? -8.000 -15.750 8.143 1.00 93.81 205 VAL A C 1
ATOM 1588 O O . VAL A 1 205 ? -8.938 -16.356 8.661 1.00 93.81 205 VAL A O 1
ATOM 1591 N N . GLN A 1 206 ? -7.332 -14.792 8.791 1.00 92.25 206 GLN A N 1
ATOM 1592 C CA . GLN A 1 206 ? -7.677 -14.385 10.152 1.00 92.25 206 GLN A CA 1
ATOM 1593 C C . GLN A 1 206 ? -9.120 -13.868 10.239 1.00 92.25 206 GLN A C 1
ATOM 1595 O O . GLN A 1 206 ? -9.855 -14.276 11.140 1.00 92.25 206 GLN A O 1
ATOM 1600 N N . VAL A 1 207 ? -9.548 -13.012 9.303 1.00 91.56 207 VAL A N 1
ATOM 1601 C CA . VAL A 1 207 ? -10.942 -12.538 9.241 1.00 91.56 207 VAL A CA 1
ATOM 1602 C C . VAL A 1 207 ? -11.893 -13.714 9.062 1.00 91.56 207 VAL A C 1
ATOM 1604 O O . VAL A 1 207 ? -12.853 -13.831 9.816 1.00 91.56 207 VAL A O 1
ATOM 1607 N N . TYR A 1 208 ? -11.615 -14.612 8.118 1.00 90.25 208 TYR A N 1
ATOM 1608 C CA . TYR A 1 208 ? -12.459 -15.775 7.858 1.00 90.25 208 TYR A CA 1
ATOM 1609 C C . TYR A 1 208 ? -12.617 -16.665 9.098 1.00 90.25 208 TYR A C 1
ATOM 1611 O O . TYR A 1 208 ? -13.729 -17.093 9.397 1.00 90.25 208 TYR A O 1
ATOM 1619 N N . LEU A 1 209 ? -11.545 -16.904 9.857 1.00 89.25 209 LEU A N 1
ATOM 1620 C CA . LEU A 1 209 ? -11.591 -17.730 11.068 1.00 89.25 209 LEU A CA 1
ATOM 1621 C C . LEU A 1 209 ? -12.293 -17.027 12.241 1.00 89.25 209 LEU A C 1
ATOM 1623 O O . LEU A 1 209 ? -13.120 -17.636 12.920 1.00 89.25 209 LEU A O 1
ATOM 1627 N N . LEU A 1 210 ? -11.989 -15.748 12.483 1.00 86.81 210 LEU A N 1
ATOM 1628 C CA . LEU A 1 210 ? -12.530 -15.003 13.626 1.00 86.81 210 LEU A CA 1
ATOM 1629 C C . LEU A 1 210 ? -13.971 -14.538 13.400 1.00 86.81 210 LEU A C 1
ATOM 1631 O O . LEU A 1 210 ? -14.803 -14.669 14.297 1.00 86.81 210 LEU A O 1
ATOM 1635 N N . ALA A 1 211 ? -14.281 -14.023 12.209 1.00 75.81 211 ALA A N 1
ATOM 1636 C CA . ALA A 1 211 ? -15.615 -13.536 11.885 1.00 75.81 211 ALA A CA 1
ATOM 1637 C C . ALA A 1 211 ? -16.610 -14.691 11.724 1.00 75.81 211 ALA A C 1
ATOM 1639 O O . ALA A 1 211 ? -17.739 -14.567 12.181 1.00 75.81 211 ALA A O 1
ATOM 1640 N N . ARG A 1 212 ? -16.195 -15.854 11.192 1.00 72.38 212 ARG A N 1
ATOM 1641 C CA . ARG A 1 212 ? -17.054 -17.055 11.156 1.00 72.38 212 ARG A CA 1
ATOM 1642 C C . ARG A 1 212 ? -17.428 -17.551 12.552 1.00 72.38 212 ARG A C 1
ATOM 1644 O O . ARG A 1 212 ? -18.516 -18.080 12.730 1.00 72.38 212 ARG A O 1
ATOM 1651 N N . ARG A 1 213 ? -16.540 -17.392 13.538 1.00 72.75 213 ARG A N 1
ATOM 1652 C CA . ARG A 1 213 ? -16.809 -17.805 14.923 1.00 72.75 213 ARG A CA 1
ATOM 1653 C C . ARG A 1 213 ? -17.776 -16.862 15.647 1.00 72.75 213 ARG A C 1
ATOM 1655 O O . ARG A 1 213 ? -18.447 -17.300 16.572 1.00 72.75 213 ARG A O 1
ATOM 1662 N N . ARG A 1 214 ? -17.804 -15.579 15.268 1.00 73.88 214 ARG A N 1
ATOM 1663 C CA . ARG A 1 214 ? -18.551 -14.519 15.972 1.00 73.88 214 ARG A CA 1
ATOM 1664 C C . ARG A 1 214 ? -19.807 -14.036 15.249 1.00 73.88 214 ARG A C 1
ATOM 1666 O O . ARG A 1 214 ? -20.713 -13.533 15.898 1.00 73.88 214 ARG A O 1
ATOM 1673 N N . SER A 1 215 ? -19.877 -14.179 13.929 1.00 64.19 215 SER A N 1
ATOM 1674 C CA . SER A 1 215 ? -21.024 -13.737 13.140 1.00 64.19 215 SER A CA 1
ATOM 1675 C C . SER A 1 215 ? -22.108 -14.812 13.130 1.00 64.19 215 SER A C 1
ATOM 1677 O O . SER A 1 215 ? -21.906 -15.895 12.584 1.00 64.19 215 SER A O 1
ATOM 1679 N N . SER A 1 216 ? -23.280 -14.491 13.682 1.00 57.41 216 SER A N 1
ATOM 1680 C CA . SER A 1 216 ? -24.507 -15.289 13.540 1.00 57.41 216 SER A CA 1
ATOM 1681 C C . SER A 1 216 ? -25.138 -15.173 12.144 1.00 57.41 216 SER A C 1
ATOM 1683 O O . SER A 1 216 ? -26.054 -15.924 11.817 1.00 57.41 216 SER A O 1
ATOM 1685 N N . VAL A 1 217 ? -24.649 -14.247 11.307 1.00 57.41 217 VAL A N 1
ATOM 1686 C CA . VAL A 1 217 ? -25.200 -13.934 9.981 1.00 57.41 217 VAL A CA 1
ATOM 1687 C C . VAL A 1 217 ? -24.256 -14.390 8.867 1.00 57.41 217 VAL A C 1
ATOM 1689 O O . VAL A 1 217 ? -23.061 -14.084 8.869 1.00 57.41 217 VAL A O 1
ATOM 1692 N N . ALA A 1 218 ? -24.838 -15.076 7.881 1.00 58.28 218 ALA A N 1
ATOM 1693 C CA . ALA A 1 218 ? -24.204 -15.689 6.716 1.00 58.28 218 ALA A CA 1
ATOM 1694 C C . ALA A 1 218 ? -23.828 -14.700 5.589 1.00 58.28 218 ALA A C 1
ATOM 1696 O O . ALA A 1 218 ? -23.989 -15.023 4.413 1.00 58.28 218 ALA A O 1
ATOM 1697 N N . SER A 1 219 ? -23.348 -13.487 5.895 1.00 68.12 219 SER A N 1
ATOM 1698 C CA . SER A 1 219 ? -22.803 -12.627 4.831 1.00 68.12 219 SER A CA 1
ATOM 1699 C C . SER A 1 219 ? -21.456 -13.195 4.367 1.00 68.12 219 SER A C 1
ATOM 1701 O O . SER A 1 219 ? -20.543 -13.304 5.186 1.00 68.12 219 SER A O 1
ATOM 1703 N N . PRO A 1 220 ? -21.280 -13.537 3.076 1.00 77.38 220 PRO A N 1
ATOM 1704 C CA . PRO A 1 220 ? -20.002 -14.031 2.573 1.00 77.38 220 PRO A CA 1
ATOM 1705 C C . PRO A 1 220 ? -18.984 -12.903 2.359 1.00 77.38 220 PRO A C 1
ATOM 1707 O O . PRO A 1 220 ? -17.817 -13.189 2.098 1.00 77.38 220 PRO A O 1
ATOM 1710 N N . VAL A 1 221 ? -19.406 -11.633 2.428 1.00 88.56 221 VAL A N 1
ATOM 1711 C CA . VAL A 1 221 ? -18.560 -10.462 2.168 1.00 88.56 221 VAL A CA 1
ATOM 1712 C C . VAL A 1 221 ? -18.132 -9.817 3.479 1.00 88.56 221 VAL A C 1
ATOM 1714 O O . VAL A 1 221 ? -18.973 -9.434 4.294 1.00 88.56 221 VAL A O 1
ATOM 1717 N N . PHE A 1 222 ? -16.821 -9.648 3.636 1.00 89.00 222 PHE A N 1
ATOM 1718 C CA . PHE A 1 222 ? -16.198 -9.030 4.802 1.00 89.00 222 PHE A CA 1
ATOM 1719 C C . PHE A 1 222 ? -15.327 -7.847 4.382 1.00 89.00 222 PHE A C 1
ATOM 1721 O O . PHE A 1 222 ? -14.739 -7.845 3.302 1.00 89.00 222 PHE A O 1
ATOM 1728 N N . ASN A 1 223 ? -15.224 -6.844 5.254 1.00 91.44 223 ASN A N 1
ATOM 1729 C CA . ASN A 1 223 ? -14.312 -5.721 5.059 1.00 91.44 223 ASN A CA 1
ATOM 1730 C C . ASN A 1 223 ? -12.910 -6.121 5.523 1.00 91.44 223 ASN A C 1
ATOM 1732 O O . ASN A 1 223 ? -12.658 -6.217 6.725 1.00 91.44 223 ASN A O 1
ATOM 1736 N N . CYS A 1 224 ? -12.015 -6.359 4.574 1.00 92.69 224 CYS A N 1
ATOM 1737 C CA . CYS A 1 224 ? -10.636 -6.763 4.804 1.00 92.69 224 CYS A CA 1
ATOM 1738 C C . CYS A 1 224 ? -9.732 -5.559 5.083 1.00 92.69 224 CYS A C 1
ATOM 1740 O O . CYS A 1 224 ? -9.896 -4.492 4.484 1.00 92.69 224 CYS A O 1
ATOM 1742 N N . LEU A 1 225 ? -8.767 -5.756 5.985 1.00 94.25 225 LEU A N 1
ATOM 1743 C CA . LEU A 1 225 ? -7.838 -4.719 6.429 1.00 94.25 225 LEU A CA 1
ATOM 1744 C C . LEU A 1 225 ? -6.780 -4.399 5.371 1.00 94.25 225 LEU A C 1
ATOM 1746 O O . LEU A 1 225 ? -6.530 -3.239 5.057 1.00 94.25 225 LEU A O 1
ATOM 1750 N N . VAL A 1 226 ? -6.147 -5.443 4.839 1.00 94.19 226 VAL A N 1
ATOM 1751 C CA . VAL A 1 226 ? -5.044 -5.306 3.893 1.00 94.19 226 VAL A CA 1
ATOM 1752 C C . VAL A 1 226 ? -5.594 -4.933 2.510 1.00 94.19 226 VAL A C 1
ATOM 1754 O O . VAL A 1 226 ? -6.403 -5.700 1.975 1.00 94.19 226 VAL A O 1
ATOM 1757 N N . PRO A 1 227 ? -5.177 -3.800 1.908 1.00 92.44 227 PRO A N 1
ATOM 1758 C CA . PRO A 1 227 ? -5.653 -3.373 0.591 1.00 92.44 227 PRO A CA 1
ATOM 1759 C C . PRO A 1 227 ? -5.247 -4.352 -0.519 1.00 92.44 227 PRO A C 1
ATOM 1761 O O . PRO A 1 227 ? -4.329 -5.150 -0.349 1.00 92.44 227 PRO A O 1
ATOM 1764 N N . ASP A 1 228 ? -5.935 -4.317 -1.668 1.00 89.81 228 ASP A N 1
ATOM 1765 C CA . ASP A 1 228 ? -5.486 -5.116 -2.819 1.00 89.81 228 ASP A CA 1
ATOM 1766 C C . ASP A 1 228 ? -4.159 -4.584 -3.367 1.00 89.81 228 ASP A C 1
ATOM 1768 O O . ASP A 1 228 ? -3.887 -3.382 -3.300 1.00 89.81 228 ASP A O 1
ATOM 1772 N N . GLY A 1 229 ? -3.386 -5.488 -3.970 1.00 87.75 229 GLY A N 1
ATOM 1773 C CA . GLY A 1 229 ? -2.186 -5.143 -4.721 1.00 87.75 229 GLY A CA 1
ATOM 1774 C C . GLY A 1 229 ? -2.456 -4.306 -5.979 1.00 87.75 229 GLY A C 1
ATOM 1775 O O . GLY A 1 229 ? -3.616 -4.027 -6.329 1.00 87.75 229 GLY A O 1
ATOM 1776 N N . PRO A 1 230 ? -1.378 -3.902 -6.669 1.00 88.19 230 PRO A N 1
ATOM 1777 C CA . PRO A 1 230 ? -1.473 -3.099 -7.878 1.00 88.19 230 PRO A CA 1
ATOM 1778 C C . PRO A 1 230 ? -2.255 -3.828 -8.983 1.00 88.19 230 PRO A C 1
ATOM 1780 O O . PRO A 1 230 ? -2.080 -5.034 -9.172 1.00 88.19 230 PRO A O 1
ATOM 1783 N N . PRO A 1 231 ? -3.111 -3.124 -9.750 1.00 87.12 231 PRO A N 1
ATOM 1784 C CA . PRO A 1 231 ? -3.651 -3.665 -10.992 1.00 87.12 231 PRO A CA 1
ATOM 1785 C C . PRO A 1 231 ? -2.535 -3.793 -12.035 1.00 87.12 231 PRO A C 1
ATOM 1787 O O . PRO A 1 231 ? -1.466 -3.199 -11.890 1.00 87.12 231 PRO A O 1
ATOM 1790 N N . CYS A 1 232 ? -2.807 -4.521 -13.118 1.00 82.81 232 CYS A N 1
ATOM 1791 C CA . CYS A 1 232 ? -1.878 -4.604 -14.239 1.00 82.81 232 CYS A CA 1
ATOM 1792 C C . CYS A 1 232 ? -1.520 -3.187 -14.747 1.00 82.81 232 CYS A C 1
ATOM 1794 O O . CYS A 1 232 ? -2.440 -2.427 -15.070 1.00 82.81 232 CYS A O 1
ATOM 1796 N N . PRO A 1 233 ? -0.226 -2.809 -14.827 1.00 77.75 233 PRO A N 1
ATOM 1797 C CA . PRO A 1 233 ? 0.179 -1.455 -15.208 1.00 77.75 233 PRO A CA 1
ATOM 1798 C C . PRO A 1 233 ? -0.304 -1.034 -16.600 1.00 77.75 233 PRO A C 1
ATOM 1800 O O . PRO A 1 233 ? -0.571 0.142 -16.821 1.00 77.75 233 PRO A O 1
ATOM 1803 N N . THR A 1 234 ? -0.490 -1.988 -17.519 1.00 78.44 234 THR A N 1
ATOM 1804 C CA . THR A 1 234 ? -0.993 -1.731 -18.880 1.00 78.44 234 THR A CA 1
ATOM 1805 C C . THR A 1 234 ? -2.446 -1.248 -18.910 1.00 78.44 234 THR A C 1
ATOM 1807 O O . THR A 1 234 ? -2.888 -0.716 -19.921 1.00 78.44 234 THR A O 1
ATOM 1810 N N . HIS A 1 235 ? -3.189 -1.393 -17.808 1.00 80.06 235 HIS A N 1
ATOM 1811 C CA . HIS A 1 235 ? -4.574 -0.929 -17.676 1.00 80.06 235 HIS A CA 1
ATOM 1812 C C . HIS A 1 235 ? -4.680 0.443 -16.986 1.00 80.06 235 HIS A C 1
ATOM 1814 O O . HIS A 1 235 ? -5.788 0.901 -16.701 1.00 80.06 235 HIS A O 1
ATOM 1820 N N . VAL A 1 236 ? -3.555 1.093 -16.672 1.00 81.94 236 VAL A N 1
ATOM 1821 C CA . VAL A 1 236 ? -3.519 2.370 -15.952 1.00 81.94 236 VAL A CA 1
ATOM 1822 C C . VAL A 1 236 ? -3.106 3.489 -16.903 1.00 81.94 236 VAL A C 1
ATOM 1824 O O . VAL A 1 236 ? -1.942 3.607 -17.272 1.00 81.94 236 VAL A O 1
ATOM 1827 N N . PHE A 1 237 ? -4.060 4.349 -17.261 1.00 81.94 237 PHE A N 1
ATOM 1828 C CA . PHE A 1 237 ? -3.845 5.413 -18.253 1.00 81.94 237 PHE A CA 1
ATOM 1829 C C . PHE A 1 237 ? -3.637 6.800 -17.639 1.00 81.94 237 PHE A C 1
ATOM 1831 O O . PHE A 1 237 ? -3.104 7.697 -18.287 1.00 81.94 237 PHE A O 1
ATOM 1838 N N . LEU A 1 238 ? -4.066 7.000 -16.389 1.00 85.38 238 LEU A N 1
ATOM 1839 C CA . LEU A 1 238 ? -3.971 8.287 -15.705 1.00 85.38 238 LEU A CA 1
ATOM 1840 C C . LEU A 1 238 ? -2.914 8.249 -14.608 1.00 85.38 238 LEU A C 1
ATOM 1842 O O . LEU A 1 238 ? -2.872 7.325 -13.796 1.00 85.38 238 LEU A O 1
ATOM 1846 N N . PHE A 1 239 ? -2.142 9.330 -14.497 1.00 84.00 239 PHE A N 1
ATOM 1847 C CA . PHE A 1 239 ? -1.174 9.495 -13.413 1.00 84.00 239 PHE A CA 1
ATOM 1848 C C . PHE A 1 239 ? -1.794 9.315 -12.025 1.00 84.00 239 PHE A C 1
ATOM 1850 O O . PHE A 1 239 ? -1.278 8.602 -11.168 1.00 84.00 239 PHE A O 1
ATOM 1857 N N . SER A 1 240 ? -2.929 9.979 -11.806 1.00 85.19 240 SER A N 1
ATOM 1858 C CA . SER A 1 240 ? -3.649 9.945 -10.535 1.00 85.19 240 SER A CA 1
ATOM 1859 C C . SER A 1 240 ? -4.178 8.550 -10.216 1.00 85.19 240 SER A C 1
ATOM 1861 O O . SER A 1 240 ? -4.255 8.162 -9.050 1.00 85.19 240 SER A O 1
ATOM 1863 N N . GLU A 1 241 ? -4.521 7.779 -11.247 1.00 88.75 241 GLU A N 1
ATOM 1864 C CA . GLU A 1 241 ? -4.934 6.395 -11.101 1.00 88.75 241 GLU A CA 1
ATOM 1865 C C . GLU A 1 241 ? -3.757 5.499 -10.720 1.00 88.75 241 GLU A C 1
ATOM 1867 O O . GLU A 1 241 ? -3.911 4.689 -9.805 1.00 88.75 241 GLU A O 1
ATOM 1872 N N . MET A 1 242 ? -2.591 5.702 -11.341 1.00 88.00 242 MET A N 1
ATOM 1873 C CA . MET A 1 242 ? -1.356 4.990 -11.010 1.00 88.00 242 MET A CA 1
ATOM 1874 C C . MET A 1 242 ? -1.013 5.142 -9.533 1.00 88.00 242 MET A C 1
ATOM 1876 O O . MET A 1 242 ? -0.935 4.143 -8.825 1.00 88.00 242 MET A O 1
ATOM 1880 N N . TRP A 1 243 ? -0.938 6.373 -9.024 1.00 87.25 243 TRP A N 1
ATOM 1881 C CA . TRP A 1 243 ? -0.643 6.611 -7.606 1.00 87.25 243 TRP A CA 1
ATOM 1882 C C . TRP A 1 243 ? -1.697 6.045 -6.661 1.00 87.25 243 TRP A C 1
ATOM 1884 O O . TRP A 1 243 ? -1.358 5.498 -5.617 1.00 87.25 243 TRP A O 1
ATOM 1894 N N . ARG A 1 244 ? -2.980 6.143 -7.021 1.00 88.94 244 ARG A N 1
ATOM 1895 C CA . ARG A 1 244 ? -4.072 5.642 -6.178 1.00 88.94 244 ARG A CA 1
ATOM 1896 C C . ARG A 1 244 ? -4.122 4.117 -6.115 1.00 88.94 244 ARG A C 1
ATOM 1898 O O . ARG A 1 244 ? -4.649 3.579 -5.144 1.00 88.94 244 ARG A O 1
ATOM 1905 N N . ARG A 1 245 ? -3.678 3.424 -7.167 1.00 89.12 245 ARG A N 1
ATOM 1906 C CA . ARG A 1 245 ? -3.867 1.974 -7.311 1.00 89.12 245 ARG A CA 1
ATOM 1907 C C . ARG A 1 245 ? -2.591 1.158 -7.154 1.00 89.12 245 ARG A C 1
ATOM 1909 O O . ARG A 1 245 ? -2.732 -0.012 -6.816 1.00 89.12 245 ARG A O 1
ATOM 1916 N N . PHE A 1 246 ? -1.412 1.737 -7.385 1.00 87.69 246 PHE A N 1
ATOM 1917 C CA . PHE A 1 246 ? -0.143 1.011 -7.370 1.00 87.69 246 PHE A CA 1
ATOM 1918 C C . PHE A 1 246 ? 0.265 0.584 -5.950 1.00 87.69 246 PHE A C 1
ATOM 1920 O O . PHE A 1 246 ? 0.243 -0.600 -5.632 1.00 87.69 246 PHE A O 1
ATOM 1927 N N . ASP A 1 247 ? 0.547 1.552 -5.075 1.00 90.56 247 ASP A N 1
ATOM 1928 C CA . ASP A 1 247 ? 0.844 1.320 -3.657 1.00 90.56 247 ASP A CA 1
ATOM 1929 C C . ASP A 1 247 ? -0.263 1.950 -2.808 1.00 90.56 247 ASP A C 1
ATOM 1931 O O . ASP A 1 247 ? -0.170 3.091 -2.353 1.00 90.56 247 ASP A O 1
ATOM 1935 N N . ARG A 1 248 ? -1.374 1.222 -2.653 1.00 91.56 248 ARG A N 1
ATOM 1936 C CA . ARG A 1 248 ? -2.566 1.734 -1.959 1.00 91.56 248 ARG A CA 1
ATOM 1937 C C . ARG A 1 248 ? -2.285 2.057 -0.496 1.00 91.56 248 ARG A C 1
ATOM 1939 O O . ARG A 1 248 ? -2.862 3.007 0.027 1.00 91.56 248 ARG A O 1
ATOM 1946 N N . GLY A 1 249 ? -1.428 1.271 0.157 1.00 91.56 249 GLY A N 1
ATOM 1947 C CA . GLY A 1 249 ? -1.072 1.475 1.557 1.00 91.56 249 GLY A CA 1
ATOM 1948 C C . GLY A 1 249 ? -0.348 2.801 1.766 1.00 91.56 249 GLY A C 1
ATOM 1949 O O . GLY A 1 249 ? -0.823 3.658 2.518 1.00 91.56 249 GLY A O 1
ATOM 1950 N N . LEU A 1 250 ? 0.749 3.011 1.031 1.00 91.06 250 LEU A N 1
ATOM 1951 C CA . LEU A 1 250 ? 1.491 4.269 1.073 1.00 91.06 250 LEU A CA 1
ATOM 1952 C C . LEU A 1 250 ? 0.625 5.443 0.601 1.00 91.06 250 LEU A C 1
ATOM 1954 O O . LEU A 1 250 ? 0.583 6.477 1.265 1.00 91.06 250 LEU A O 1
ATOM 1958 N N . TYR A 1 251 ? -0.128 5.279 -0.490 1.00 92.06 251 TYR A N 1
ATOM 1959 C CA . TYR A 1 251 ? -1.033 6.315 -0.992 1.00 92.06 251 TYR A CA 1
ATOM 1960 C C . TYR A 1 251 ? -2.046 6.764 0.065 1.00 92.06 251 TYR A C 1
ATOM 1962 O O . TYR A 1 251 ? -2.235 7.966 0.255 1.00 92.06 251 TYR A O 1
ATOM 1970 N N . ASN A 1 252 ? -2.687 5.828 0.771 1.00 91.19 252 ASN A N 1
ATOM 1971 C CA . ASN A 1 252 ? -3.652 6.162 1.817 1.00 91.19 252 ASN A CA 1
ATOM 1972 C C . ASN A 1 252 ? -2.982 6.902 2.978 1.00 91.19 252 ASN A C 1
ATOM 1974 O O . ASN A 1 252 ? -3.548 7.879 3.468 1.00 91.19 252 ASN A O 1
ATOM 1978 N N . PHE A 1 253 ? -1.770 6.506 3.370 1.00 91.88 253 PHE A N 1
ATOM 1979 C CA . PHE A 1 253 ? -1.006 7.227 4.386 1.00 91.88 253 PHE A CA 1
ATOM 1980 C C . PHE A 1 253 ? -0.704 8.666 3.950 1.00 91.88 253 PHE A C 1
ATOM 1982 O O . PHE A 1 253 ? -1.061 9.608 4.657 1.00 91.88 253 PHE A O 1
ATOM 1989 N N . LEU A 1 254 ? -0.137 8.857 2.754 1.00 92.75 254 LEU A N 1
ATOM 1990 C CA . LEU A 1 254 ? 0.154 10.185 2.203 1.00 92.75 254 LEU A CA 1
ATOM 1991 C C . LEU A 1 254 ? -1.118 11.033 2.096 1.00 92.75 254 LEU A C 1
ATOM 1993 O O . LEU A 1 254 ? -1.137 12.195 2.498 1.00 92.75 254 LEU A O 1
ATOM 1997 N N . LYS A 1 255 ? -2.208 10.444 1.598 1.00 89.56 255 LYS A N 1
ATOM 1998 C CA . LYS A 1 255 ? -3.503 11.107 1.439 1.00 89.56 255 LYS A CA 1
ATOM 1999 C C . LYS A 1 255 ? -4.046 11.610 2.775 1.00 89.56 255 LYS A C 1
ATOM 2001 O O . LYS A 1 255 ? -4.404 12.782 2.870 1.00 89.56 255 LYS A O 1
ATOM 2006 N N . TRP A 1 256 ? -4.158 10.734 3.772 1.00 86.50 256 TRP A N 1
ATOM 2007 C CA . TRP A 1 256 ? -4.828 11.051 5.036 1.00 86.50 256 TRP A CA 1
ATOM 2008 C C . TRP A 1 256 ? -3.962 11.878 5.985 1.00 86.50 256 TRP A C 1
ATOM 2010 O O . TRP A 1 256 ? -4.505 12.736 6.678 1.00 86.50 256 TRP A O 1
ATOM 2020 N N . TYR A 1 257 ? -2.643 11.672 5.987 1.00 88.44 257 TYR A N 1
ATOM 2021 C CA . TYR A 1 257 ? -1.745 12.283 6.971 1.00 88.44 257 TYR A CA 1
ATOM 2022 C C . TYR A 1 257 ? -0.918 13.459 6.446 1.00 88.44 257 TYR A C 1
ATOM 2024 O O . TYR A 1 257 ? -0.441 14.252 7.251 1.00 88.44 257 TYR A O 1
ATOM 2032 N N . ILE A 1 258 ? -0.777 13.621 5.125 1.00 90.81 258 ILE A N 1
ATOM 2033 C CA . ILE A 1 258 ? 0.023 14.709 4.534 1.00 90.81 258 ILE A CA 1
ATOM 2034 C C . ILE A 1 258 ? -0.843 15.585 3.627 1.00 90.81 258 ILE A C 1
ATOM 2036 O O . ILE A 1 258 ? -1.033 16.771 3.893 1.00 90.81 258 ILE A O 1
ATOM 2040 N N . TYR A 1 259 ? -1.423 14.997 2.581 1.00 89.81 259 TYR A N 1
ATOM 2041 C CA . TYR A 1 259 ? -2.110 15.734 1.524 1.00 89.81 259 TYR A CA 1
ATOM 2042 C C . TYR A 1 259 ? -3.388 16.424 2.011 1.00 89.81 259 TYR A C 1
ATOM 2044 O O . TYR A 1 259 ? -3.500 17.644 1.929 1.00 89.81 259 TYR A O 1
ATOM 2052 N N . LEU A 1 260 ? -4.365 15.671 2.533 1.00 86.50 260 LEU A N 1
ATOM 2053 C CA . LEU A 1 260 ? -5.639 16.244 2.981 1.00 86.50 260 LEU A CA 1
ATOM 2054 C C . LEU A 1 260 ? -5.463 17.231 4.143 1.00 86.50 260 LEU A C 1
ATOM 2056 O O . LEU A 1 260 ? -6.125 18.270 4.112 1.00 86.50 260 LEU A O 1
ATOM 2060 N N . PRO A 1 261 ? -4.570 16.987 5.124 1.00 84.56 261 PRO A N 1
ATOM 2061 C CA . PRO A 1 261 ? -4.278 17.982 6.141 1.00 84.56 261 PRO A CA 1
ATOM 2062 C C . PRO A 1 261 ? -3.722 19.298 5.602 1.00 84.56 261 PRO A C 1
ATOM 2064 O O . PRO A 1 261 ? -4.058 20.350 6.142 1.00 84.56 261 PRO A O 1
ATOM 2067 N N . TRP A 1 262 ? -2.936 19.253 4.525 1.00 85.94 262 TRP A N 1
ATOM 2068 C CA . TRP A 1 262 ? -2.426 20.450 3.856 1.00 85.94 262 TRP A CA 1
ATOM 2069 C C . TRP A 1 262 ? -3.514 21.237 3.119 1.00 85.94 262 TRP A C 1
ATOM 2071 O O . TRP A 1 262 ? -3.475 22.462 3.062 1.00 85.94 262 TRP A O 1
ATOM 2081 N N . LEU A 1 263 ? -4.509 20.539 2.566 1.00 83.00 263 LEU A N 1
ATOM 2082 C CA . LEU A 1 263 ? -5.612 21.164 1.831 1.00 83.00 263 LEU A CA 1
ATOM 2083 C C . LEU A 1 263 ? -6.680 21.803 2.730 1.00 83.00 263 LEU A C 1
ATOM 2085 O O . LEU A 1 263 ? -7.657 22.347 2.210 1.00 83.00 263 LEU A O 1
ATOM 2089 N N . LYS A 1 264 ? -6.536 21.736 4.060 1.00 72.56 264 LYS A N 1
ATOM 2090 C CA . LYS A 1 264 ? -7.491 22.362 4.979 1.00 72.56 264 LYS A CA 1
ATOM 2091 C C . LYS A 1 264 ? -7.564 23.870 4.716 1.00 72.56 264 LYS A C 1
ATOM 2093 O O . LYS A 1 264 ? -6.521 24.522 4.622 1.00 72.56 264 LYS A O 1
ATOM 2098 N N . PRO A 1 265 ? -8.771 24.457 4.659 1.00 59.28 265 PRO A N 1
ATOM 2099 C CA . PRO A 1 265 ? -8.906 25.902 4.713 1.00 59.28 265 PRO A CA 1
ATOM 2100 C C . PRO A 1 265 ? -8.229 26.420 5.985 1.00 59.28 265 PRO A C 1
ATOM 2102 O O . PRO A 1 265 ? -8.395 25.832 7.056 1.00 59.28 265 PRO A O 1
ATOM 2105 N N . LYS A 1 266 ? -7.499 27.538 5.890 1.00 53.38 266 LYS A N 1
ATOM 2106 C CA . LYS A 1 266 ? -7.229 28.340 7.087 1.00 53.38 266 LYS A CA 1
ATOM 2107 C C . LYS A 1 266 ? -8.598 28.727 7.638 1.00 53.38 266 LYS A C 1
ATOM 2109 O O . LYS A 1 266 ? -9.364 29.361 6.912 1.00 53.38 266 LYS A O 1
ATOM 2114 N N . GLU A 1 267 ? -8.926 28.300 8.857 1.00 50.47 267 GLU A N 1
ATOM 2115 C CA . GLU A 1 267 ? -10.135 28.775 9.529 1.00 50.47 267 GLU A CA 1
ATOM 2116 C C . GLU A 1 267 ? -10.127 30.309 9.449 1.00 50.47 267 GLU A C 1
ATOM 2118 O O . GLU A 1 267 ? -9.140 30.924 9.871 1.00 50.47 267 GLU A O 1
ATOM 2123 N N . PRO A 1 268 ? -11.153 30.961 8.870 1.00 42.12 268 PRO A N 1
ATOM 2124 C CA . PRO A 1 268 ? -11.282 32.390 9.058 1.00 42.12 268 PRO A CA 1
ATOM 2125 C C . PRO A 1 268 ? -11.406 32.608 10.564 1.00 42.12 268 PRO A C 1
ATOM 2127 O O . PRO A 1 268 ? -12.247 31.994 11.221 1.00 42.12 268 PRO A O 1
ATOM 2130 N N . ALA A 1 269 ? -10.544 33.456 11.119 1.00 43.81 269 ALA A N 1
ATOM 2131 C CA . ALA A 1 269 ? -10.602 33.885 12.508 1.00 43.81 269 ALA A CA 1
ATOM 2132 C C . ALA A 1 269 ? -11.857 34.752 12.735 1.00 43.81 269 ALA A C 1
ATOM 2134 O O . ALA A 1 269 ? -11.757 35.949 12.974 1.00 43.81 269 ALA A O 1
ATOM 2135 N N . VAL A 1 270 ? -13.059 34.185 12.591 1.00 43.38 270 VAL A N 1
ATOM 2136 C CA . VAL A 1 270 ? -14.329 34.893 12.772 1.00 43.38 270 VAL A CA 1
ATOM 2137 C C . VAL A 1 270 ? -15.366 33.968 13.416 1.00 43.38 270 VAL A C 1
ATOM 2139 O O . VAL A 1 270 ? -15.953 33.098 12.785 1.00 43.38 270 VAL A O 1
ATOM 2142 N N . ARG A 1 271 ? -15.562 34.227 14.714 1.00 41.31 271 ARG A N 1
ATOM 2143 C CA . ARG A 1 271 ? -16.782 34.135 15.536 1.00 41.31 271 ARG A CA 1
ATOM 2144 C C . ARG A 1 271 ? -17.728 32.945 15.290 1.00 41.31 271 ARG A C 1
ATOM 2146 O O . ARG A 1 271 ? -18.492 32.912 14.333 1.00 41.31 271 ARG A O 1
ATOM 2153 N N . LYS A 1 272 ? -17.778 32.057 16.294 1.00 40.41 272 LYS A N 1
ATOM 2154 C CA . LYS A 1 272 ? -18.820 31.042 16.530 1.00 40.41 272 LYS A CA 1
ATOM 2155 C C . LYS A 1 272 ? -20.224 31.580 16.191 1.00 40.41 272 LYS A C 1
ATOM 2157 O O . LYS A 1 272 ? -20.826 32.289 16.994 1.00 40.41 272 LYS A O 1
ATOM 2162 N N . LYS A 1 273 ? -20.774 31.183 15.046 1.00 38.56 273 LYS A N 1
ATOM 2163 C CA . LYS A 1 273 ? -22.216 30.992 14.876 1.00 38.56 273 LYS A CA 1
ATOM 2164 C C . LYS A 1 273 ? -22.425 29.538 14.487 1.00 38.56 273 LYS A C 1
ATOM 2166 O O . LYS A 1 273 ? -21.770 29.031 13.583 1.00 38.56 273 LYS A O 1
ATOM 2171 N N . SER A 1 274 ? -23.276 28.868 15.254 1.00 41.69 274 SER A N 1
ATOM 2172 C CA . SER A 1 274 ? -23.641 27.467 15.093 1.00 41.69 274 SER A CA 1
ATOM 2173 C C . SER A 1 274 ? -24.215 27.234 13.698 1.00 41.69 274 SER A C 1
ATOM 2175 O O . SER A 1 274 ? -25.347 27.626 13.421 1.00 41.69 274 SER A O 1
ATOM 2177 N N . VAL A 1 275 ? -23.434 26.593 12.835 1.00 40.38 275 VAL A N 1
ATOM 2178 C CA . VAL A 1 275 ? -23.928 25.998 11.593 1.00 40.38 275 VAL A CA 1
ATOM 2179 C C . VAL A 1 275 ? -23.929 24.487 11.795 1.00 40.38 275 VAL A C 1
ATOM 2181 O O . VAL A 1 275 ? -22.972 23.911 12.315 1.00 40.38 275 VAL A O 1
ATOM 2184 N N . SER A 1 276 ? -25.060 23.875 11.468 1.00 35.38 276 SER A N 1
ATOM 2185 C CA . SER A 1 276 ? -25.350 22.450 11.585 1.00 35.38 276 SER A CA 1
ATOM 2186 C C . SER A 1 276 ? -24.373 21.580 10.764 1.00 35.38 276 SER A C 1
ATOM 2188 O O . SER A 1 276 ? -23.847 22.032 9.750 1.00 35.38 276 SER A O 1
ATOM 2190 N N . PRO A 1 277 ? -24.119 20.315 11.163 1.00 38.12 277 PRO A N 1
ATOM 2191 C CA . PRO A 1 277 ? -23.042 19.481 10.614 1.00 38.12 277 PRO A CA 1
ATOM 2192 C C . PRO A 1 277 ? -23.398 18.746 9.309 1.00 38.12 277 PRO A C 1
ATOM 2194 O O . PRO A 1 277 ? -22.704 17.807 8.916 1.00 38.12 277 PRO A O 1
ATOM 2197 N N . ALA A 1 278 ? -24.471 19.140 8.627 1.00 37.00 278 ALA A N 1
ATOM 2198 C CA . ALA A 1 278 ? -24.855 18.559 7.349 1.00 37.00 278 ALA A CA 1
ATOM 2199 C C . ALA A 1 278 ? -24.310 19.444 6.223 1.00 37.00 278 ALA A C 1
ATOM 2201 O O . ALA A 1 278 ? -24.492 20.655 6.253 1.00 37.00 278 ALA A O 1
ATOM 2202 N N . THR A 1 279 ? -23.667 18.832 5.227 1.00 37.66 279 THR A N 1
ATOM 2203 C CA . THR A 1 279 ? -22.981 19.458 4.077 1.00 37.66 279 THR A CA 1
ATOM 2204 C C . THR A 1 279 ? -21.681 20.202 4.402 1.00 37.66 279 THR A C 1
ATOM 2206 O O . THR A 1 279 ? -21.661 21.378 4.741 1.00 37.66 279 THR A O 1
ATOM 2209 N N . LEU A 1 280 ? -20.557 19.498 4.215 1.00 36.72 280 LEU A N 1
ATOM 2210 C CA . LEU A 1 280 ? -19.228 20.091 4.066 1.00 36.72 280 LEU A CA 1
ATOM 2211 C C . LEU A 1 280 ? -19.290 21.103 2.896 1.00 36.72 280 LEU A C 1
ATOM 2213 O O . LEU A 1 280 ? -19.534 20.666 1.767 1.00 36.72 280 LEU A O 1
ATOM 2217 N N . PRO A 1 281 ? -19.118 22.421 3.106 1.00 38.75 281 PRO A N 1
ATOM 2218 C CA . PRO A 1 281 ? -19.112 23.368 2.000 1.00 38.75 281 PRO A CA 1
ATOM 2219 C C . PRO A 1 281 ? -17.917 23.055 1.093 1.00 38.75 281 PRO A C 1
ATOM 2221 O O . PRO A 1 281 ? -16.768 23.002 1.536 1.00 38.75 281 PRO A O 1
ATOM 2224 N N . TYR A 1 282 ? -18.204 22.787 -0.181 1.00 40.16 282 TYR A N 1
ATOM 2225 C CA . TYR A 1 282 ? -17.211 22.544 -1.222 1.00 40.16 282 TYR A CA 1
ATOM 2226 C C . TYR A 1 282 ? -16.428 23.841 -1.463 1.00 40.16 282 TYR A C 1
ATOM 2228 O O . TYR A 1 282 ? -16.809 24.676 -2.278 1.00 40.16 282 TYR A O 1
ATOM 2236 N N . HIS A 1 283 ? -15.355 24.053 -0.703 1.00 52.44 283 HIS A N 1
ATOM 2237 C CA . HIS A 1 283 ? -14.473 25.195 -0.908 1.00 52.44 283 HIS A CA 1
ATOM 2238 C C . HIS A 1 283 ? -13.501 24.911 -2.064 1.00 52.44 283 HIS A C 1
ATOM 2240 O O . HIS A 1 283 ? -12.872 23.846 -2.087 1.00 52.44 283 HIS A O 1
ATOM 2246 N N . PRO A 1 284 ? -13.341 25.840 -3.026 1.00 64.56 284 PRO A N 1
ATOM 2247 C CA . PRO A 1 284 ? -12.424 25.652 -4.140 1.00 64.56 284 PRO A CA 1
ATOM 2248 C C . PRO A 1 284 ? -10.974 25.714 -3.641 1.00 64.56 284 PRO A C 1
ATOM 2250 O O . PRO A 1 284 ? -10.423 26.781 -3.391 1.00 64.56 284 PRO A O 1
ATOM 2253 N N . VAL A 1 285 ? -10.345 24.548 -3.490 1.00 75.50 285 VAL A N 1
ATOM 2254 C CA . VAL A 1 285 ? -8.903 24.431 -3.225 1.00 75.50 285 VAL A CA 1
ATOM 2255 C C . VAL A 1 285 ? -8.132 24.986 -4.424 1.00 75.50 285 VAL A C 1
ATOM 2257 O O . VAL A 1 285 ? -8.345 24.519 -5.550 1.00 75.50 285 VAL A O 1
ATOM 2260 N N . SER A 1 286 ? -7.225 25.938 -4.191 1.00 84.50 286 SER A N 1
ATOM 2261 C CA . SER A 1 286 ? -6.454 26.571 -5.267 1.00 84.50 286 SER A CA 1
ATOM 2262 C C . SER A 1 286 ? -5.462 25.596 -5.914 1.00 84.50 286 SER A C 1
ATOM 2264 O O . SER A 1 286 ? -4.977 24.655 -5.279 1.00 84.50 286 SER A O 1
ATOM 2266 N N . LEU A 1 287 ? -5.117 25.828 -7.186 1.00 85.75 287 LEU A N 1
ATOM 2267 C CA . LEU A 1 287 ? -4.103 25.031 -7.890 1.00 85.75 287 LEU A CA 1
ATOM 2268 C C . LEU A 1 287 ? -2.766 25.029 -7.131 1.00 85.75 287 LEU A C 1
ATOM 2270 O O . LEU A 1 287 ? -2.154 23.978 -6.969 1.00 85.75 287 LEU A O 1
ATOM 2274 N N . VAL A 1 288 ? -2.355 26.184 -6.599 1.00 87.38 288 VAL A N 1
ATOM 2275 C CA . VAL A 1 288 ? -1.115 26.332 -5.822 1.00 87.38 288 VAL A CA 1
ATOM 2276 C C . VAL A 1 288 ? -1.128 25.448 -4.574 1.00 87.38 288 VAL A C 1
ATOM 2278 O O . VAL A 1 288 ? -0.153 24.745 -4.319 1.00 87.38 288 VAL A O 1
ATOM 2281 N N . GLN A 1 289 ? -2.241 25.405 -3.833 1.00 87.62 289 GLN A N 1
ATOM 2282 C CA . GLN A 1 289 ? -2.369 24.532 -2.660 1.00 87.62 289 GLN A CA 1
ATOM 2283 C C . GLN A 1 289 ? -2.282 23.048 -3.035 1.00 87.62 289 GLN A C 1
ATOM 2285 O O . GLN A 1 289 ? -1.615 22.278 -2.342 1.00 87.62 289 GLN A O 1
ATOM 2290 N N . ARG A 1 290 ? -2.901 22.639 -4.154 1.00 88.00 290 ARG A N 1
ATOM 2291 C CA . ARG A 1 290 ? -2.794 21.259 -4.666 1.00 88.00 290 ARG A CA 1
ATOM 2292 C C . ARG A 1 290 ? -1.363 20.911 -5.062 1.00 88.00 290 ARG A C 1
ATOM 2294 O O . ARG A 1 290 ? -0.920 19.792 -4.797 1.00 88.00 290 ARG A O 1
ATOM 2301 N N . LEU A 1 291 ? -0.649 21.846 -5.689 1.00 91.06 291 LEU A N 1
ATOM 2302 C CA . LEU A 1 291 ? 0.754 21.666 -6.057 1.00 91.06 291 LEU A CA 1
ATOM 2303 C C . LEU A 1 291 ? 1.623 21.503 -4.809 1.00 91.06 291 LEU A C 1
ATOM 2305 O O . LEU A 1 291 ? 2.315 20.496 -4.694 1.00 91.06 291 LEU A O 1
ATOM 2309 N N . GLN A 1 292 ? 1.509 22.411 -3.837 1.00 91.31 292 GLN A N 1
ATOM 2310 C CA . GLN A 1 292 ? 2.250 22.341 -2.573 1.00 91.31 292 GLN A CA 1
ATOM 2311 C C . GLN A 1 292 ? 1.986 21.037 -1.809 1.00 91.31 292 GLN A C 1
ATOM 2313 O O . GLN A 1 292 ? 2.933 20.358 -1.418 1.00 91.31 292 GLN A O 1
ATOM 2318 N N . GLY A 1 293 ? 0.717 20.641 -1.656 1.00 91.12 293 GLY A N 1
ATOM 2319 C CA . GLY A 1 293 ? 0.362 19.392 -0.977 1.00 91.12 293 GLY A CA 1
ATOM 2320 C C . GLY A 1 293 ? 0.935 18.157 -1.677 1.00 91.12 293 GLY A C 1
ATOM 2321 O O . GLY A 1 293 ? 1.397 17.226 -1.019 1.00 91.12 293 GLY A O 1
ATOM 2322 N N . GLY A 1 294 ? 0.950 18.153 -3.015 1.00 91.94 294 GLY A N 1
ATOM 2323 C CA . GLY A 1 294 ? 1.565 17.080 -3.797 1.00 91.94 294 GLY A CA 1
ATOM 2324 C C . GLY A 1 294 ? 3.088 17.047 -3.663 1.00 91.94 294 GLY A C 1
ATOM 2325 O O . GLY A 1 294 ? 3.650 15.981 -3.427 1.00 91.94 294 GLY A O 1
ATOM 2326 N N . LEU A 1 295 ? 3.751 18.207 -3.733 1.00 93.06 295 LEU A N 1
ATOM 2327 C CA . LEU A 1 295 ? 5.200 18.318 -3.528 1.00 93.06 295 LEU A CA 1
ATOM 2328 C C . LEU A 1 295 ? 5.613 17.781 -2.155 1.00 93.06 295 LEU A C 1
ATOM 2330 O O . LEU A 1 295 ? 6.567 17.014 -2.075 1.00 93.06 295 LEU A O 1
ATOM 2334 N N . LEU A 1 296 ? 4.872 18.112 -1.093 1.00 93.50 296 LEU A N 1
ATOM 2335 C CA . LEU A 1 296 ? 5.131 17.583 0.250 1.00 93.50 296 LEU A CA 1
ATOM 2336 C C . LEU A 1 296 ? 5.054 16.054 0.300 1.00 93.50 296 LEU A C 1
ATOM 2338 O O . LEU A 1 296 ? 5.906 15.420 0.920 1.00 93.50 296 LEU A O 1
ATOM 2342 N N . CYS A 1 297 ? 4.080 15.453 -0.389 1.00 94.12 297 CYS A N 1
ATOM 2343 C CA . CYS A 1 297 ? 3.978 13.997 -0.476 1.00 94.12 297 CYS A CA 1
ATOM 2344 C C . CYS A 1 297 ? 5.201 13.384 -1.174 1.00 94.12 297 CYS A C 1
ATOM 2346 O O . CYS A 1 297 ? 5.742 12.392 -0.695 1.00 94.12 297 CYS A O 1
ATOM 2348 N N . PHE A 1 298 ? 5.674 13.971 -2.275 1.00 92.88 298 PHE A N 1
ATOM 2349 C CA . PHE A 1 298 ? 6.835 13.441 -3.000 1.00 92.88 298 PHE A CA 1
ATOM 2350 C C . PHE A 1 298 ? 8.164 13.678 -2.279 1.00 92.88 298 PHE A C 1
ATOM 2352 O O . PHE A 1 298 ? 9.036 12.813 -2.316 1.00 92.88 298 PHE A O 1
ATOM 2359 N N . LEU A 1 299 ? 8.304 14.799 -1.568 1.00 92.12 299 LEU A N 1
ATOM 2360 C CA . LEU A 1 299 ? 9.444 15.043 -0.683 1.00 92.12 299 LEU A CA 1
ATOM 2361 C C . LEU A 1 299 ? 9.496 14.012 0.446 1.00 92.12 299 LEU A C 1
ATOM 2363 O O . LEU A 1 299 ? 10.562 13.481 0.743 1.00 92.12 299 LEU A O 1
ATOM 2367 N N . PHE A 1 300 ? 8.346 13.672 1.029 1.00 92.62 300 PHE A N 1
ATOM 2368 C CA . PHE A 1 300 ? 8.269 12.593 2.007 1.00 92.62 300 PHE A CA 1
ATOM 2369 C C . PHE A 1 300 ? 8.723 11.252 1.412 1.00 92.62 300 PHE A C 1
ATOM 2371 O O . PHE A 1 300 ? 9.534 10.561 2.021 1.00 92.62 300 PHE A O 1
ATOM 2378 N N . VAL A 1 301 ? 8.256 10.902 0.206 1.00 90.44 301 VAL A N 1
ATOM 2379 C CA . VAL A 1 301 ? 8.662 9.668 -0.494 1.00 90.44 301 VAL A CA 1
ATOM 2380 C C . VAL A 1 301 ? 10.175 9.638 -0.748 1.00 90.44 301 VAL A C 1
ATOM 2382 O O . VAL A 1 301 ? 10.799 8.594 -0.563 1.00 90.44 301 VAL A O 1
ATOM 2385 N N . LEU A 1 302 ? 10.783 10.773 -1.112 1.00 89.25 302 LEU A N 1
ATOM 2386 C CA . LEU A 1 302 ? 12.236 10.885 -1.284 1.00 89.25 302 LEU A CA 1
ATOM 2387 C C . LEU A 1 302 ? 12.990 10.562 0.008 1.00 89.25 302 LEU A C 1
ATOM 2389 O O . LEU A 1 302 ? 13.904 9.740 -0.001 1.00 89.25 302 LEU A O 1
ATOM 2393 N N . VAL A 1 303 ? 12.591 11.196 1.114 1.00 87.94 303 VAL A N 1
ATOM 2394 C CA . VAL A 1 303 ? 13.211 10.971 2.427 1.00 87.94 303 VAL A CA 1
ATOM 2395 C C . VAL A 1 303 ? 13.025 9.518 2.859 1.00 87.94 303 VAL A C 1
ATOM 2397 O O . VAL A 1 303 ? 13.977 8.891 3.316 1.00 87.94 303 VAL A O 1
ATOM 2400 N N . PHE A 1 304 ? 11.833 8.956 2.643 1.00 85.19 304 PHE A N 1
ATOM 2401 C CA . PHE A 1 304 ? 11.507 7.578 3.000 1.00 85.19 304 PHE A CA 1
ATOM 2402 C C . PHE A 1 304 ? 12.358 6.541 2.250 1.00 85.19 304 PHE A C 1
ATOM 2404 O O . PHE A 1 304 ? 12.840 5.590 2.858 1.00 85.19 304 PHE A O 1
ATOM 2411 N N . HIS A 1 305 ? 12.590 6.728 0.947 1.00 80.56 305 HIS A N 1
ATOM 2412 C CA . HIS A 1 305 ? 13.417 5.814 0.148 1.00 80.56 305 HIS A CA 1
ATOM 2413 C C . HIS A 1 305 ? 14.927 6.095 0.221 1.00 80.56 305 HIS A C 1
ATOM 2415 O O . HIS A 1 305 ? 15.703 5.318 -0.338 1.00 80.56 305 HIS A O 1
ATOM 2421 N N . SER A 1 306 ? 15.355 7.133 0.949 1.00 82.94 306 SER A N 1
ATOM 2422 C CA . SER A 1 306 ? 16.715 7.700 1.049 1.00 82.94 306 SER A CA 1
ATOM 2423 C C . SER A 1 306 ? 17.030 8.798 0.029 1.00 82.94 306 SER A C 1
ATOM 2425 O O . SER A 1 306 ? 16.823 8.638 -1.177 1.00 82.94 306 SER A O 1
ATOM 2427 N N . CYS A 1 307 ? 17.665 9.870 0.513 1.00 85.44 307 CYS A N 1
ATOM 2428 C CA . CYS A 1 307 ? 18.123 11.031 -0.260 1.00 85.44 307 CYS A CA 1
ATOM 2429 C C . CYS A 1 307 ? 19.416 10.763 -1.054 1.00 85.44 307 CYS A C 1
ATOM 2431 O O . CYS A 1 307 ? 20.393 11.498 -0.933 1.00 85.44 307 CYS A O 1
ATOM 2433 N N . ASN A 1 308 ? 19.447 9.700 -1.854 1.00 87.81 308 ASN A N 1
ATOM 2434 C CA . ASN A 1 308 ? 20.533 9.467 -2.808 1.00 87.81 308 ASN A CA 1
ATOM 2435 C C . ASN A 1 308 ? 20.201 10.086 -4.177 1.00 87.81 308 ASN A C 1
ATOM 2437 O O . ASN A 1 308 ? 19.034 10.310 -4.506 1.00 87.81 308 ASN A O 1
ATOM 2441 N N . TRP A 1 309 ? 21.225 10.328 -5.000 1.00 84.31 309 TRP A N 1
ATOM 2442 C CA . TRP A 1 309 ? 21.057 10.973 -6.307 1.00 84.31 309 TRP A CA 1
ATOM 2443 C C . TRP A 1 309 ? 20.074 10.240 -7.229 1.00 84.31 309 TRP A C 1
ATOM 2445 O O . TRP A 1 309 ? 19.277 10.883 -7.906 1.00 84.31 309 TRP A O 1
ATOM 2455 N N . GLN A 1 310 ? 20.058 8.905 -7.214 1.00 84.81 310 GLN A N 1
ATOM 2456 C CA . GLN A 1 310 ? 19.143 8.115 -8.046 1.00 84.81 310 GLN A CA 1
ATOM 2457 C C . GLN A 1 310 ? 17.674 8.369 -7.675 1.00 84.81 310 GLN A C 1
ATOM 2459 O O . GLN A 1 310 ? 16.839 8.596 -8.552 1.00 84.81 310 GLN A O 1
ATOM 2464 N N . ASN A 1 311 ? 17.356 8.377 -6.381 1.00 85.19 311 ASN A N 1
ATOM 2465 C CA . ASN A 1 311 ? 16.014 8.668 -5.885 1.00 85.19 311 ASN A CA 1
ATOM 2466 C C . ASN A 1 311 ? 15.629 10.133 -6.105 1.00 85.19 311 ASN A C 1
ATOM 2468 O O . ASN A 1 311 ? 14.478 10.402 -6.445 1.00 85.19 311 ASN A O 1
ATOM 2472 N N . VAL A 1 312 ? 16.580 11.067 -5.990 1.00 89.75 312 VAL A N 1
ATOM 2473 C CA . VAL A 1 312 ? 16.355 12.484 -6.317 1.00 89.75 312 VAL A CA 1
ATOM 2474 C C . VAL A 1 312 ? 15.893 12.628 -7.768 1.00 89.75 312 VAL A C 1
ATOM 2476 O O . VAL A 1 312 ? 14.841 13.221 -8.008 1.00 89.75 312 VAL A O 1
ATOM 2479 N N . TYR A 1 313 ? 16.600 12.026 -8.731 1.00 88.88 313 TYR A N 1
ATOM 2480 C CA . TYR A 1 313 ? 16.197 12.081 -10.143 1.00 88.88 313 TYR A CA 1
ATOM 2481 C C . TYR A 1 313 ? 14.817 11.455 -10.386 1.00 88.88 313 TYR A C 1
ATOM 2483 O O . TYR A 1 313 ? 13.993 12.040 -11.091 1.00 88.88 313 TYR A O 1
ATOM 2491 N N . ARG A 1 314 ? 14.529 10.302 -9.762 1.00 86.50 314 ARG A N 1
ATOM 2492 C CA . ARG A 1 314 ? 13.210 9.646 -9.851 1.00 86.50 314 ARG A CA 1
ATOM 2493 C C . ARG A 1 314 ? 12.090 10.554 -9.342 1.00 86.50 314 ARG A C 1
ATOM 2495 O O . ARG A 1 314 ? 11.067 10.700 -10.006 1.00 86.50 314 ARG A O 1
ATOM 2502 N N . VAL A 1 315 ? 12.286 11.188 -8.187 1.00 90.50 315 VAL A N 1
ATOM 2503 C CA . VAL A 1 315 ? 11.281 12.060 -7.566 1.00 90.50 315 VAL A CA 1
ATOM 2504 C C . VAL A 1 315 ? 11.088 13.354 -8.356 1.00 90.50 315 VAL A C 1
ATOM 2506 O O . VAL A 1 315 ? 9.948 13.777 -8.535 1.00 90.50 315 VAL A O 1
ATOM 2509 N N . ILE A 1 316 ? 12.153 13.946 -8.906 1.00 92.06 316 ILE A N 1
ATOM 2510 C CA . ILE A 1 316 ? 12.038 15.122 -9.785 1.00 92.06 316 ILE A CA 1
ATOM 2511 C C . ILE A 1 316 ? 11.189 14.792 -11.018 1.00 92.06 316 ILE A C 1
ATOM 2513 O O . ILE A 1 316 ? 10.255 15.533 -11.324 1.00 92.06 316 ILE A O 1
ATOM 2517 N N . ALA A 1 317 ? 11.444 13.658 -11.682 1.00 90.81 317 ALA A N 1
ATOM 2518 C CA . ALA A 1 317 ? 10.651 13.231 -12.837 1.00 90.81 317 ALA A CA 1
ATOM 2519 C C . ALA A 1 317 ? 9.158 13.070 -12.483 1.00 90.81 317 ALA A C 1
ATOM 2521 O O . ALA A 1 317 ? 8.282 13.549 -13.209 1.00 90.81 317 ALA A O 1
ATOM 2522 N N . ILE A 1 318 ? 8.867 12.465 -11.326 1.00 91.44 318 ILE A N 1
ATOM 2523 C CA . ILE A 1 318 ? 7.506 12.316 -10.791 1.00 91.44 318 ILE A CA 1
ATOM 2524 C C . ILE A 1 318 ? 6.855 13.681 -10.523 1.00 91.44 318 ILE A C 1
ATOM 2526 O O . ILE A 1 318 ? 5.694 13.880 -10.882 1.00 91.44 318 ILE A O 1
ATOM 2530 N N . ILE A 1 319 ? 7.582 14.631 -9.923 1.00 92.31 319 ILE A N 1
ATOM 2531 C CA . ILE A 1 319 ? 7.081 15.985 -9.640 1.00 92.31 319 ILE A CA 1
ATOM 2532 C C . ILE A 1 319 ? 6.752 16.720 -10.941 1.00 92.31 319 ILE A C 1
ATOM 2534 O O . ILE A 1 319 ? 5.668 17.290 -11.055 1.00 92.31 319 ILE A O 1
ATOM 2538 N N . CYS A 1 320 ? 7.636 16.677 -11.941 1.00 92.44 320 CYS A N 1
ATOM 2539 C CA . CYS A 1 320 ? 7.382 17.287 -13.248 1.00 92.44 320 CYS A CA 1
ATOM 2540 C C . CYS A 1 320 ? 6.103 16.728 -13.889 1.00 92.44 320 CYS A C 1
ATOM 2542 O O . CYS A 1 320 ? 5.250 17.486 -14.365 1.00 92.44 320 CYS A O 1
ATOM 2544 N N . TYR A 1 321 ? 5.923 15.407 -13.845 1.00 91.06 321 TYR A N 1
ATOM 2545 C CA . TYR A 1 321 ? 4.732 14.761 -14.390 1.00 91.06 321 TYR A CA 1
ATOM 2546 C C . TYR A 1 321 ? 3.462 15.071 -13.572 1.00 91.06 321 TYR A C 1
ATOM 2548 O O . TYR A 1 321 ? 2.388 15.294 -14.129 1.00 91.06 321 TYR A O 1
ATOM 2556 N N . TYR A 1 322 ? 3.569 15.193 -12.247 1.00 91.44 322 TYR A N 1
ATOM 2557 C CA . TYR A 1 322 ? 2.460 15.645 -11.404 1.00 91.44 322 TYR A CA 1
ATOM 2558 C C . TYR A 1 322 ? 2.034 17.084 -11.714 1.00 91.44 322 TYR A C 1
ATOM 2560 O O . TYR A 1 322 ? 0.840 17.360 -11.834 1.00 91.44 322 TYR A O 1
ATOM 2568 N N . CYS A 1 323 ? 2.993 18.002 -11.851 1.00 90.56 323 CYS A N 1
ATOM 2569 C CA . CYS A 1 323 ? 2.718 19.404 -12.152 1.00 90.56 323 CYS A CA 1
ATOM 2570 C C . CYS A 1 323 ? 2.016 19.549 -13.506 1.00 90.56 323 CYS A C 1
ATOM 2572 O O . CYS A 1 323 ? 0.980 20.209 -13.589 1.00 90.56 323 CYS A O 1
ATOM 2574 N N . THR A 1 324 ? 2.524 18.878 -14.544 1.00 90.94 324 THR A N 1
ATOM 2575 C CA . THR A 1 324 ? 1.890 18.868 -15.875 1.00 90.94 324 THR A CA 1
ATOM 2576 C C . THR A 1 324 ? 0.482 18.271 -15.825 1.00 90.94 324 THR A C 1
ATOM 2578 O O . THR A 1 324 ? -0.453 18.867 -16.365 1.00 90.94 324 THR A O 1
ATOM 2581 N N . TYR A 1 325 ? 0.281 17.175 -15.085 1.00 90.44 325 TYR A N 1
ATOM 2582 C CA . TYR A 1 325 ? -1.047 16.605 -14.851 1.00 90.44 325 TYR A CA 1
ATOM 2583 C C . TYR A 1 325 ? -1.999 17.603 -14.165 1.00 90.44 325 TYR A C 1
ATOM 2585 O O . TYR A 1 325 ? -3.111 17.814 -14.649 1.00 90.44 325 TYR A O 1
ATOM 2593 N N . GLN A 1 326 ? -1.586 18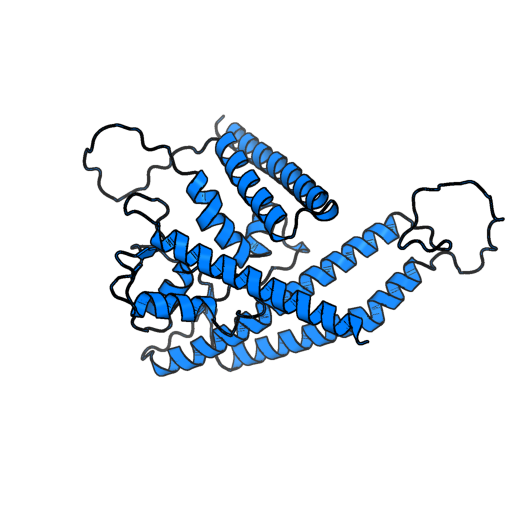.268 -13.082 1.00 88.69 326 GLN A N 1
ATOM 2594 C CA . GLN A 1 326 ? -2.440 19.234 -12.371 1.00 88.69 326 GLN A CA 1
ATOM 2595 C C . GLN A 1 326 ? -2.798 20.452 -13.230 1.00 88.69 326 GLN A C 1
ATOM 2597 O O . GLN A 1 326 ? -3.945 20.903 -13.203 1.00 88.69 326 GLN A O 1
ATOM 2602 N N . ILE A 1 327 ? -1.850 20.947 -14.030 1.00 88.81 327 ILE A N 1
ATOM 2603 C CA . ILE A 1 327 ? -2.095 22.023 -14.997 1.00 88.81 327 ILE A CA 1
ATOM 2604 C C . ILE A 1 327 ? -3.124 21.571 -16.041 1.00 88.81 327 ILE A C 1
ATOM 2606 O O . ILE A 1 327 ? -4.073 22.305 -16.308 1.00 88.81 327 ILE A O 1
ATOM 2610 N N . SER A 1 328 ? -3.008 20.346 -16.569 1.00 88.31 328 SER A N 1
ATOM 2611 C CA . SER A 1 328 ? -3.972 19.808 -17.543 1.00 88.31 328 SER A CA 1
ATOM 2612 C C . SER A 1 328 ? -5.394 19.698 -16.971 1.00 88.31 328 SER A C 1
ATOM 2614 O O . SER A 1 328 ? -6.369 20.047 -17.638 1.00 88.31 328 SER A O 1
ATOM 2616 N N . VAL A 1 329 ? -5.524 19.289 -15.702 1.00 86.56 329 VAL A N 1
ATOM 2617 C CA . VAL A 1 329 ? -6.815 19.216 -15.002 1.00 86.56 329 VAL A CA 1
ATOM 2618 C C . VAL A 1 329 ? -7.405 20.612 -14.811 1.00 86.56 329 VAL A C 1
ATOM 2620 O O . VAL A 1 329 ? -8.595 20.805 -15.063 1.00 86.56 329 VAL A O 1
ATOM 2623 N N . ALA A 1 330 ? -6.590 21.588 -14.401 1.00 85.44 330 ALA A N 1
ATOM 2624 C CA . ALA A 1 330 ? -7.029 22.971 -14.236 1.00 85.44 330 ALA A CA 1
ATOM 2625 C C . ALA A 1 330 ? -7.469 23.596 -15.571 1.00 85.44 330 ALA A C 1
ATOM 2627 O O . ALA A 1 330 ? -8.519 24.234 -15.628 1.00 85.44 330 ALA A O 1
ATOM 2628 N N . ALA A 1 331 ? -6.728 23.348 -16.655 1.00 86.12 331 ALA A N 1
ATOM 2629 C CA . ALA A 1 331 ? -7.079 23.811 -17.995 1.00 86.12 331 ALA A CA 1
ATOM 2630 C C . ALA A 1 331 ? -8.417 23.223 -18.478 1.00 86.12 331 ALA A C 1
ATOM 2632 O O . ALA A 1 331 ? -9.268 23.954 -18.984 1.00 86.12 331 ALA A O 1
ATOM 2633 N N . LYS A 1 332 ? -8.653 21.921 -18.251 1.00 85.69 332 LYS A N 1
ATOM 2634 C CA . LYS A 1 332 ? -9.937 21.272 -18.568 1.00 85.69 332 LYS A CA 1
ATOM 2635 C C . LYS A 1 332 ? -11.099 21.858 -17.759 1.00 85.69 332 LYS A C 1
ATOM 2637 O O . LYS A 1 332 ? -12.175 22.077 -18.304 1.00 85.69 332 LYS A O 1
ATOM 2642 N N . GLN A 1 333 ? -10.890 22.118 -16.466 1.00 83.06 333 GLN A N 1
ATOM 2643 C CA . GLN A 1 333 ? -11.901 22.749 -15.608 1.00 83.06 333 GLN A CA 1
ATOM 2644 C C . GLN A 1 333 ? -12.239 24.164 -16.082 1.00 83.06 333 GLN A C 1
ATOM 2646 O O . GLN A 1 333 ? -13.412 24.512 -16.139 1.00 83.06 333 GLN A O 1
ATOM 2651 N N . TRP A 1 334 ? -11.229 24.944 -16.471 1.00 79.88 334 TRP A N 1
ATOM 2652 C CA . TRP A 1 334 ? -11.413 26.280 -17.032 1.00 79.88 334 TRP A CA 1
ATOM 2653 C C . TRP A 1 334 ? -12.213 26.265 -18.338 1.00 79.88 334 TRP A C 1
ATOM 2655 O O . TRP A 1 334 ? -13.104 27.088 -18.514 1.00 79.88 334 TRP A O 1
ATOM 2665 N N . HIS A 1 335 ? -11.933 25.314 -19.234 1.00 81.56 335 HIS A N 1
ATOM 2666 C CA . HIS A 1 335 ? -12.676 25.170 -20.486 1.00 81.56 335 HIS A CA 1
ATOM 2667 C C . HIS A 1 335 ? -14.154 24.827 -20.254 1.00 81.56 335 HIS A C 1
ATOM 2669 O O . HIS A 1 335 ? -15.011 25.361 -20.937 1.00 81.56 335 HIS A O 1
ATOM 2675 N N . ASN A 1 336 ? -14.464 23.966 -19.282 1.00 79.75 336 ASN A N 1
ATOM 2676 C CA . ASN A 1 336 ? -15.845 23.564 -18.983 1.00 79.75 336 ASN A CA 1
ATOM 2677 C C . ASN A 1 336 ? -16.681 24.650 -18.278 1.00 79.75 336 ASN A C 1
ATOM 2679 O O . ASN A 1 336 ? -17.880 24.460 -18.097 1.00 79.75 336 ASN A O 1
ATOM 2683 N N . LEU A 1 337 ? -16.048 25.727 -17.804 1.00 73.00 337 LEU A N 1
ATOM 2684 C CA . LEU A 1 337 ? -16.710 26.864 -17.155 1.00 73.00 337 LEU A CA 1
ATOM 2685 C C . LEU A 1 337 ? -17.038 28.003 -18.136 1.00 73.00 337 LEU A C 1
ATOM 2687 O O . LEU A 1 337 ? -17.704 28.954 -17.733 1.00 73.00 337 LEU A O 1
ATOM 2691 N N . LYS A 1 338 ? -16.540 27.927 -19.375 1.00 55.69 338 LYS A N 1
ATOM 2692 C CA . LYS A 1 338 ? -16.865 28.843 -20.475 1.00 55.69 338 LYS A CA 1
ATOM 2693 C C . LYS A 1 338 ? -17.987 28.268 -21.326 1.00 55.69 338 LYS A C 1
ATOM 2695 O O . LYS A 1 338 ? -18.779 29.088 -21.829 1.00 55.69 338 LYS A O 1
#

InterPro domains:
  IPR051085 Membrane-bound O-acyltransferase [PTHR13285] (11-313)

Foldseek 3Di:
DVVVVVVVVVVLVLQLVLLLVLLVVLLVLQDVDDPPFPPNQKHQQDDDPLSVVLSVCRSCVPLPRRFAFAFGSSLSVVCCCPLLVHDGDPRIGGDPPRPGPFDKDQDDPVVLVVLVVVLVVLVVVVVCCVVPVVVVVLVCQQCVPVPDDDDDPDDPDDPDPADDPPDPSGHHDPVSVVVVVVVVVVVVQSVQQNRLSRSQSVQSVVSVVSNVVPDPDDDSITGTRRDHAADDPVPDDDLVSCLCRHRVRLSSSLVPPQQRSLQDPPPPPDDDDDDDPPDDPPDDRDLVSNLVSVLRSLVVVCVSVDVDPVSVVVSVVSSVVVNVNSVVVVVVVVVVVD

pLDDT: mean 77.79, std 17.36, range [35.38, 96.5]

Organism: Schistocephalus solidus (NCBI:txid70667)

Sequence (338 aa):
MRADETFEKATVLQSTTALVILRATSVGLEFANKLSSLPRTVIVSQLTLLGLLEAVCYATYPPTFCFGPLVSFSDWCLWRKRTLQVEISASIEITPGFKGSLTPRPLCARSLGLRAARLLLWFFVWEATLHIVYPNVVLFLATQPAADVSPPPSVVGSSVPGRFHASPYLETDRAALGGAVYLIGLQFFFAYMQLYGWPGLLSDVQVYLLARRRSSVASPVFNCLVPDGPPCPTHVFLFSEMWRRFDRGLYNFLKWYIYLPWLKPKEPAVRKKSVSPATLPYHPVSLVQRLQGGLLCFLFVLVFHSCNWQNVYRVIAIICYYCTYQISVAAKQWHNLK

Secondary structure (DSSP, 8-state):
-HHHHHHHHHHHHHHHHHHHHHHHHHHHHHHS--TT-SS--EEE-S--HHHHHHHHHHHT-GGGSSSS----HHHHHHIIIIIS-PPPPTTEEEPTT--TTPEEEE--HHHHHHHHHHHHHHHHHHHHIIIIIHHHHHHHHHSTT-SS-PPPP--TT---S-BSTT-TT-B--HHHHHHHHHHHHHHHHHHHHHHHHHHHHHHHHHHHHHHHHH-SS---EEEESSPP-PPPGGG--SHHHHHHHSSHHHHHHHIIIIIHHHTPPPPPS-------SS--------HHHHHHHHHHHHHHHHHHH-S-HHHHHHHHHHHHHHHHHHHHHHHHHHHTT-

Radius of gyration: 24.77 Å; chains: 1; bounding box: 69×57×65 Å